Protein AF-A0A4P6EF54-F1 (afdb_monomer_lite)

Structure (mmCIF, N/CA/C/O backbone):
data_AF-A0A4P6EF54-F1
#
_entry.id   AF-A0A4P6EF54-F1
#
loop_
_atom_site.group_PDB
_atom_site.id
_atom_site.type_symbol
_atom_site.label_atom_id
_atom_site.label_alt_id
_atom_site.label_comp_id
_atom_site.label_asym_id
_atom_site.label_entity_id
_atom_site.label_seq_id
_atom_site.pdbx_PDB_ins_code
_atom_site.Cartn_x
_atom_site.Cartn_y
_atom_site.Cartn_z
_atom_site.occupancy
_atom_site.B_iso_or_equiv
_atom_site.auth_seq_id
_atom_site.auth_comp_id
_atom_site.auth_asym_id
_atom_site.auth_atom_id
_atom_site.pdbx_PDB_model_num
ATOM 1 N N . MET A 1 1 ? -3.946 -15.068 1.084 1.00 93.75 1 MET A N 1
ATOM 2 C CA . MET A 1 1 ? -2.940 -14.674 0.086 1.00 93.75 1 MET A CA 1
ATOM 3 C C . MET A 1 1 ? -1.618 -15.326 0.454 1.00 93.75 1 MET A C 1
ATOM 5 O O . MET A 1 1 ? -1.307 -15.423 1.632 1.00 93.75 1 MET A O 1
ATOM 9 N N . ASP A 1 2 ? -0.838 -15.749 -0.536 1.00 97.19 2 ASP A N 1
ATOM 10 C CA . ASP A 1 2 ? 0.584 -16.057 -0.372 1.00 97.19 2 ASP A CA 1
ATOM 11 C C . ASP A 1 2 ? 1.407 -14.759 -0.479 1.00 97.19 2 ASP A C 1
ATOM 13 O O . ASP A 1 2 ? 1.583 -14.201 -1.566 1.00 97.19 2 ASP A O 1
ATOM 17 N N . ARG A 1 3 ? 1.856 -14.231 0.667 1.00 97.44 3 ARG A N 1
ATOM 18 C CA . ARG A 1 3 ? 2.616 -12.972 0.717 1.00 97.44 3 ARG A CA 1
ATOM 19 C C . ARG A 1 3 ? 4.009 -13.124 0.117 1.00 97.44 3 ARG A C 1
ATOM 21 O O . ARG A 1 3 ? 4.469 -12.209 -0.559 1.00 97.44 3 ARG A O 1
ATOM 28 N N . ASP A 1 4 ? 4.661 -14.263 0.328 1.00 97.94 4 ASP A N 1
ATOM 29 C CA . ASP A 1 4 ? 6.024 -14.497 -0.152 1.00 97.94 4 ASP A CA 1
ATOM 30 C C . ASP A 1 4 ? 6.058 -14.520 -1.681 1.00 97.94 4 ASP A C 1
ATOM 32 O O . ASP A 1 4 ? 6.939 -13.908 -2.286 1.00 97.94 4 ASP A O 1
ATOM 36 N N . ALA A 1 5 ? 5.058 -15.138 -2.317 1.00 98.19 5 ALA A N 1
ATOM 37 C CA . ALA A 1 5 ? 4.908 -15.110 -3.769 1.00 98.19 5 ALA A CA 1
ATOM 38 C C . ALA A 1 5 ? 4.671 -13.685 -4.306 1.00 98.19 5 ALA A C 1
ATOM 40 O O . ALA A 1 5 ? 5.318 -13.277 -5.275 1.00 98.19 5 ALA A O 1
ATOM 41 N N . ALA A 1 6 ? 3.813 -12.893 -3.650 1.00 98.00 6 ALA A N 1
ATOM 42 C CA . ALA A 1 6 ? 3.584 -11.499 -4.034 1.00 98.00 6 ALA A CA 1
ATOM 43 C C . ALA A 1 6 ? 4.856 -10.641 -3.909 1.00 98.00 6 ALA A C 1
ATOM 45 O O . ALA A 1 6 ? 5.164 -9.841 -4.795 1.00 98.00 6 ALA A O 1
ATOM 46 N N . LEU A 1 7 ? 5.627 -10.829 -2.833 1.00 98.00 7 LEU A N 1
ATOM 47 C CA . LEU A 1 7 ? 6.893 -10.129 -2.612 1.00 98.00 7 LEU A CA 1
ATOM 48 C C . LEU A 1 7 ? 7.981 -10.571 -3.586 1.00 98.00 7 LEU 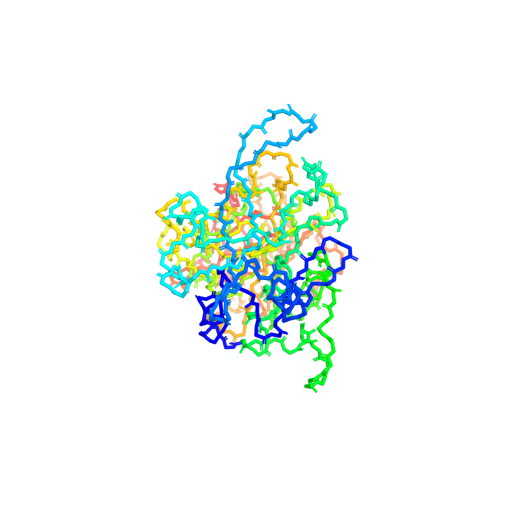A C 1
ATOM 50 O O . LEU A 1 7 ? 8.738 -9.729 -4.064 1.00 98.00 7 LEU A O 1
ATOM 54 N N . ALA A 1 8 ? 8.056 -11.862 -3.908 1.00 97.88 8 ALA A N 1
ATOM 55 C CA . ALA A 1 8 ? 8.966 -12.372 -4.924 1.00 97.88 8 ALA A CA 1
ATOM 56 C C . ALA A 1 8 ? 8.663 -11.747 -6.291 1.00 97.88 8 ALA A C 1
ATOM 58 O O . ALA A 1 8 ? 9.584 -11.274 -6.956 1.00 97.88 8 ALA A O 1
ATOM 59 N N . SER A 1 9 ? 7.382 -11.659 -6.665 1.00 97.44 9 SER A N 1
ATOM 60 C CA . SER A 1 9 ? 6.953 -10.976 -7.890 1.00 97.44 9 SER A CA 1
ATOM 61 C C . SER A 1 9 ? 7.338 -9.492 -7.883 1.00 97.44 9 SER A C 1
ATOM 63 O O . SER A 1 9 ? 7.989 -9.014 -8.813 1.00 97.44 9 SER A O 1
ATOM 65 N N . ALA A 1 10 ? 7.074 -8.778 -6.787 1.00 96.88 10 ALA A N 1
ATOM 66 C CA . ALA A 1 10 ? 7.488 -7.386 -6.633 1.00 96.88 10 ALA A CA 1
ATOM 67 C C . ALA A 1 10 ? 9.006 -7.188 -6.743 1.00 96.88 10 ALA A C 1
ATOM 69 O O . ALA A 1 10 ? 9.478 -6.367 -7.527 1.00 96.88 10 ALA A O 1
ATOM 70 N N . LYS A 1 11 ? 9.794 -7.984 -6.016 1.00 95.75 11 LYS A N 1
ATOM 71 C CA . LYS A 1 11 ? 11.261 -7.958 -6.076 1.00 95.75 11 LYS A CA 1
ATOM 72 C C . LYS A 1 11 ? 11.773 -8.234 -7.488 1.00 95.75 11 LYS A C 1
ATOM 74 O O . LYS A 1 11 ? 12.772 -7.657 -7.914 1.00 95.75 11 LYS A O 1
ATOM 79 N N . GLN A 1 12 ? 11.098 -9.126 -8.203 1.00 95.56 12 GLN A N 1
ATOM 80 C CA . GLN A 1 12 ? 11.452 -9.513 -9.556 1.00 95.56 12 GLN A CA 1
ATOM 81 C C . GLN A 1 12 ? 11.117 -8.425 -10.580 1.00 95.56 12 GLN A C 1
ATOM 83 O O . GLN A 1 12 ? 11.849 -8.304 -11.567 1.00 95.56 12 GLN A O 1
ATOM 88 N N . HIS A 1 13 ? 10.022 -7.691 -10.387 1.00 95.69 13 HIS A N 1
ATOM 89 C CA . HIS A 1 13 ? 9.442 -6.844 -11.421 1.00 95.69 13 HIS A CA 1
ATOM 90 C C . HIS A 1 13 ? 9.542 -5.346 -11.155 1.00 95.69 13 HIS A C 1
ATOM 92 O O . HIS A 1 13 ? 9.485 -4.627 -12.127 1.00 95.69 13 HIS A O 1
ATOM 98 N N . TRP A 1 14 ? 9.825 -4.844 -9.951 1.00 95.19 14 TRP A N 1
ATOM 99 C CA . TRP A 1 14 ? 9.769 -3.396 -9.663 1.00 95.19 14 TRP A CA 1
ATOM 100 C C . TRP A 1 14 ? 10.538 -2.464 -10.633 1.00 95.19 14 TRP A C 1
ATOM 102 O O . TRP A 1 14 ? 10.188 -1.292 -10.760 1.00 95.19 14 TRP A O 1
ATOM 112 N N . PHE A 1 15 ? 11.580 -2.965 -11.311 1.00 95.19 15 PHE A N 1
ATOM 113 C CA . PHE A 1 15 ? 12.392 -2.239 -12.297 1.00 95.19 15 PHE A CA 1
ATOM 114 C C . PHE A 1 15 ? 12.199 -2.713 -13.750 1.00 95.19 15 PHE A C 1
ATOM 116 O O . PHE A 1 15 ? 12.954 -2.306 -14.631 1.00 95.19 15 PHE A O 1
ATOM 123 N N . ARG A 1 16 ? 11.233 -3.587 -14.045 1.00 95.31 16 ARG A N 1
ATOM 124 C CA . ARG A 1 16 ? 10.978 -4.109 -15.398 1.00 95.31 16 ARG A CA 1
ATOM 125 C C . ARG A 1 16 ? 9.498 -4.433 -15.626 1.00 95.31 16 ARG A C 1
ATOM 127 O O . ARG A 1 16 ? 8.753 -4.604 -14.674 1.00 95.31 16 ARG A O 1
ATOM 134 N N . PRO A 1 17 ? 9.032 -4.562 -16.876 1.00 95.31 17 PRO A N 1
ATOM 135 C CA . PRO A 1 17 ? 7.649 -4.953 -17.136 1.00 95.31 17 PRO A CA 1
ATOM 136 C C . PRO A 1 17 ? 7.241 -6.249 -16.417 1.00 95.31 17 PRO A C 1
ATOM 138 O O . PRO A 1 17 ? 8.068 -7.137 -16.173 1.00 95.31 17 PRO A O 1
ATOM 141 N N . THR A 1 18 ? 5.954 -6.356 -16.090 1.00 94.06 18 THR A N 1
ATOM 142 C CA . THR A 1 18 ? 5.342 -7.566 -15.529 1.00 94.06 18 THR A CA 1
ATOM 143 C C . THR A 1 18 ? 5.401 -8.736 -16.516 1.00 94.06 18 THR A C 1
ATOM 145 O O . THR A 1 18 ? 5.730 -8.576 -17.693 1.00 94.06 18 THR A O 1
ATOM 148 N N . ALA A 1 19 ? 5.114 -9.950 -16.035 1.00 91.06 19 ALA A N 1
ATOM 149 C CA . ALA A 1 19 ? 5.273 -11.185 -16.809 1.00 91.06 19 ALA A CA 1
ATOM 150 C C . ALA A 1 19 ? 4.432 -11.260 -18.103 1.00 91.06 19 ALA A C 1
ATOM 152 O O . ALA A 1 19 ? 4.762 -12.037 -18.997 1.00 91.06 19 ALA A O 1
ATOM 153 N N . ASP A 1 20 ? 3.369 -10.462 -18.227 1.00 91.50 20 ASP A N 1
ATOM 154 C CA . ASP A 1 20 ? 2.567 -10.353 -19.452 1.00 91.50 20 ASP A CA 1
ATOM 155 C C . ASP A 1 20 ? 3.227 -9.495 -20.544 1.00 91.50 20 ASP A C 1
ATOM 157 O O . ASP A 1 20 ? 2.751 -9.473 -21.678 1.00 91.50 20 ASP A O 1
ATOM 161 N N . GLY A 1 21 ? 4.332 -8.811 -20.229 1.00 93.00 21 GLY A N 1
ATOM 162 C CA . GLY A 1 21 ? 5.064 -7.973 -21.173 1.00 93.00 21 GLY A CA 1
ATOM 163 C C . GLY A 1 21 ? 4.298 -6.717 -21.591 1.00 93.00 21 GLY A C 1
ATOM 164 O O . GLY A 1 21 ? 4.584 -6.160 -22.655 1.00 93.00 21 GLY A O 1
ATOM 165 N N . VAL A 1 22 ? 3.333 -6.272 -20.782 1.00 92.94 22 VAL A N 1
ATOM 166 C CA . VAL A 1 22 ? 2.553 -5.057 -21.022 1.00 92.94 22 VAL A CA 1
ATOM 167 C C . VAL A 1 22 ? 2.927 -3.994 -19.996 1.00 92.94 22 VAL A C 1
ATOM 169 O O . VAL A 1 22 ? 3.113 -4.278 -18.821 1.00 92.94 22 VAL A O 1
ATOM 172 N N . VAL A 1 23 ? 3.033 -2.749 -20.454 1.00 92.81 23 VAL A N 1
ATOM 173 C CA . VAL A 1 23 ? 3.182 -1.566 -19.597 1.00 92.81 23 VAL A CA 1
ATOM 174 C C . VAL A 1 23 ? 2.058 -0.596 -19.911 1.00 92.81 23 VAL A C 1
ATOM 176 O O . VAL A 1 23 ? 1.679 -0.435 -21.070 1.00 92.81 23 VAL A O 1
ATOM 179 N N . TRP A 1 24 ? 1.521 0.090 -18.914 1.00 90.69 24 TRP A N 1
ATOM 180 C CA . TRP A 1 24 ? 0.396 0.995 -19.115 1.00 90.69 24 TRP A CA 1
ATOM 181 C C . TRP A 1 24 ? 0.832 2.453 -19.223 1.00 90.69 24 TRP A C 1
ATOM 183 O O . TRP A 1 24 ? 1.564 2.974 -18.384 1.00 90.69 24 TRP A O 1
ATOM 193 N N . ALA A 1 25 ? 0.328 3.132 -20.252 1.00 89.25 25 ALA A N 1
ATOM 194 C CA . ALA A 1 25 ? 0.199 4.583 -20.282 1.00 89.25 25 ALA A CA 1
ATOM 195 C C . ALA A 1 25 ? -1.185 4.990 -19.751 1.00 89.25 25 ALA A C 1
ATOM 197 O O . ALA A 1 25 ? -2.079 4.155 -19.593 1.00 89.25 25 ALA A O 1
ATOM 198 N N . LYS A 1 26 ? -1.416 6.286 -19.508 1.00 84.75 26 LYS A N 1
ATOM 199 C CA . LYS A 1 26 ? -2.704 6.774 -18.980 1.00 84.75 26 LYS A CA 1
ATOM 200 C C . LYS A 1 26 ? -3.910 6.377 -19.833 1.00 84.75 26 LYS A C 1
ATOM 202 O O . LYS A 1 26 ? -4.997 6.224 -19.282 1.00 84.75 26 LYS A O 1
ATOM 207 N N . SER A 1 27 ? -3.747 6.255 -21.152 1.00 85.56 27 SER A N 1
ATOM 208 C CA . SER A 1 27 ? -4.858 5.990 -22.083 1.00 85.56 27 SER A CA 1
ATOM 209 C C . SER A 1 27 ? -4.716 4.728 -22.938 1.00 85.56 27 SER A C 1
ATOM 211 O O . SER A 1 27 ? -5.624 4.445 -23.717 1.00 85.56 27 SER A O 1
ATOM 213 N N . PHE A 1 28 ? -3.618 3.972 -22.838 1.00 88.62 28 PHE A N 1
ATOM 214 C CA . PHE A 1 28 ? -3.423 2.747 -23.626 1.00 88.62 28 PHE A CA 1
ATOM 215 C C . PHE A 1 28 ? -2.384 1.798 -23.013 1.00 88.62 28 PHE A C 1
ATOM 217 O O . PHE A 1 28 ? -1.524 2.213 -22.240 1.00 88.62 28 PHE A O 1
ATOM 224 N N . ALA A 1 29 ? -2.455 0.526 -23.407 1.00 91.06 29 ALA A N 1
ATOM 225 C CA . ALA A 1 29 ? -1.440 -0.485 -23.124 1.00 91.06 29 ALA A CA 1
ATOM 226 C C . ALA A 1 29 ? -0.293 -0.431 -24.144 1.00 91.06 29 ALA A C 1
ATOM 228 O O . ALA A 1 29 ? -0.508 -0.231 -25.342 1.00 91.06 29 ALA A O 1
ATOM 229 N N . ILE A 1 30 ? 0.924 -0.660 -23.668 1.00 92.44 30 ILE A N 1
ATOM 230 C CA . ILE A 1 30 ? 2.154 -0.753 -24.446 1.00 92.44 30 ILE A CA 1
ATOM 231 C C . ILE A 1 30 ? 2.591 -2.213 -24.446 1.00 92.44 30 ILE A C 1
ATOM 233 O O . ILE A 1 30 ? 3.062 -2.720 -23.434 1.00 92.44 30 ILE A O 1
ATOM 237 N N . ASP A 1 31 ? 2.475 -2.866 -25.598 1.00 95.00 31 ASP A N 1
ATOM 238 C CA . ASP A 1 31 ? 3.093 -4.170 -25.838 1.00 95.00 31 ASP A CA 1
ATOM 239 C C . ASP A 1 31 ? 4.612 -3.984 -25.995 1.00 95.00 31 ASP A C 1
ATOM 241 O O . ASP A 1 31 ? 5.100 -3.407 -26.979 1.00 95.00 31 ASP A O 1
ATOM 245 N N . VAL A 1 32 ? 5.364 -4.444 -24.994 1.00 96.50 32 VAL A N 1
ATOM 246 C CA . VAL A 1 32 ? 6.820 -4.282 -24.925 1.00 96.50 32 VAL A CA 1
ATOM 247 C C . VAL A 1 32 ? 7.515 -5.074 -26.030 1.00 96.50 32 VAL A C 1
ATOM 249 O O . VAL A 1 32 ? 8.488 -4.587 -26.614 1.00 96.50 32 VAL A O 1
ATOM 252 N N . ALA A 1 33 ? 7.009 -6.259 -26.379 1.00 97.00 33 ALA A N 1
ATOM 253 C CA . ALA A 1 33 ? 7.578 -7.077 -27.442 1.00 97.00 33 ALA A CA 1
ATOM 254 C C . ALA A 1 33 ? 7.399 -6.398 -28.806 1.00 97.00 33 ALA A C 1
ATOM 256 O O . ALA A 1 33 ? 8.363 -6.277 -29.569 1.00 97.00 33 ALA A O 1
ATOM 257 N N . ALA A 1 34 ? 6.207 -5.868 -29.091 1.00 97.12 34 ALA A N 1
ATOM 258 C CA . ALA A 1 34 ? 5.947 -5.103 -30.308 1.00 97.12 34 ALA A CA 1
ATOM 259 C C . ALA A 1 34 ? 6.835 -3.849 -30.393 1.00 97.12 34 ALA A C 1
ATOM 261 O O . ALA A 1 34 ? 7.389 -3.549 -31.457 1.00 97.12 34 ALA A O 1
ATOM 262 N N . ARG A 1 35 ? 7.037 -3.136 -29.275 1.00 96.56 35 ARG A N 1
ATOM 263 C CA . ARG A 1 35 ? 7.965 -1.993 -29.215 1.00 96.56 35 ARG A CA 1
ATOM 264 C C . ARG A 1 35 ? 9.416 -2.396 -29.452 1.00 96.56 35 ARG A C 1
ATOM 266 O O . ARG A 1 35 ? 10.095 -1.723 -30.230 1.00 96.56 35 ARG A O 1
ATOM 273 N N . LYS A 1 36 ? 9.865 -3.519 -28.884 1.00 98.06 36 LYS A N 1
ATOM 274 C CA . LYS A 1 36 ? 11.205 -4.068 -29.133 1.00 98.06 36 LYS A CA 1
ATOM 275 C C . LYS A 1 36 ? 11.409 -4.364 -30.620 1.00 98.06 36 LYS A C 1
ATOM 277 O O . LYS A 1 36 ? 12.411 -3.943 -31.192 1.00 98.06 36 LYS A O 1
ATOM 282 N N . GLN A 1 37 ? 10.440 -5.002 -31.282 1.00 98.38 37 GLN A N 1
ATOM 283 C CA . GLN A 1 37 ? 10.525 -5.290 -32.721 1.00 98.38 37 GLN A CA 1
ATOM 284 C C . GLN A 1 37 ? 10.622 -4.017 -33.575 1.00 98.38 37 GLN A C 1
ATOM 286 O O . GLN A 1 37 ? 11.425 -3.955 -34.507 1.00 98.38 37 GLN A O 1
ATOM 291 N N . GLN A 1 38 ? 9.862 -2.970 -33.238 1.00 97.69 38 GLN A N 1
ATOM 292 C CA . GLN A 1 38 ? 9.960 -1.676 -33.925 1.00 97.69 38 GLN A CA 1
ATOM 293 C C . GLN A 1 38 ? 11.347 -1.036 -33.763 1.00 97.69 38 GLN A C 1
ATOM 295 O O . GLN A 1 38 ? 11.882 -0.477 -34.722 1.00 97.69 38 GLN A O 1
ATOM 300 N N . ALA A 1 39 ? 11.937 -1.119 -32.569 1.00 97.44 39 ALA A N 1
ATOM 301 C CA . ALA A 1 39 ? 13.268 -0.589 -32.288 1.00 97.44 39 ALA A CA 1
ATOM 302 C C . ALA A 1 39 ? 14.373 -1.372 -33.021 1.00 97.44 39 ALA A C 1
ATOM 304 O O . ALA A 1 39 ? 15.264 -0.766 -33.623 1.00 97.44 39 ALA A O 1
ATOM 305 N N . LEU A 1 40 ? 14.268 -2.705 -33.063 1.00 98.19 40 LEU A N 1
ATOM 306 C CA . LEU A 1 40 ? 15.177 -3.580 -33.811 1.00 98.19 40 LEU A CA 1
ATOM 307 C C . LEU A 1 40 ? 15.128 -3.318 -35.317 1.00 98.19 40 LEU A C 1
ATOM 309 O O . LEU A 1 40 ? 16.172 -3.198 -35.955 1.00 98.19 40 LEU A O 1
ATOM 313 N N . ALA A 1 41 ? 13.932 -3.153 -35.889 1.00 98.00 41 ALA A N 1
ATOM 314 C CA . ALA A 1 41 ? 13.768 -2.835 -37.309 1.00 98.00 41 ALA A CA 1
ATOM 315 C C . ALA A 1 41 ? 14.450 -1.509 -37.699 1.00 98.00 41 ALA A C 1
ATOM 317 O O . ALA A 1 41 ? 14.922 -1.352 -38.824 1.00 98.00 41 ALA A O 1
ATOM 318 N N . ARG A 1 42 ? 14.541 -0.566 -36.753 1.00 97.62 42 ARG A N 1
ATOM 319 C CA . ARG A 1 42 ? 15.247 0.715 -36.909 1.00 97.62 42 ARG A CA 1
ATOM 320 C C . ARG A 1 42 ? 16.740 0.635 -36.584 1.00 97.62 42 ARG A C 1
ATOM 322 O O . ARG A 1 42 ? 17.422 1.643 -36.730 1.00 97.62 42 ARG A O 1
ATOM 329 N N . LYS A 1 43 ? 17.241 -0.530 -36.154 1.00 97.38 43 LYS A N 1
ATOM 330 C CA . LYS A 1 43 ? 18.608 -0.740 -35.644 1.00 97.38 43 LYS A CA 1
ATOM 331 C C . LYS A 1 43 ? 18.963 0.207 -34.491 1.00 97.38 43 LYS A C 1
ATOM 333 O O . LYS A 1 43 ? 20.105 0.635 -34.374 1.00 97.38 43 LYS A O 1
ATOM 338 N N . ALA A 1 44 ? 17.970 0.561 -33.675 1.00 97.38 44 ALA A N 1
ATOM 339 C CA . ALA A 1 44 ? 18.143 1.487 -32.559 1.00 97.38 44 ALA A CA 1
ATOM 340 C C . ALA A 1 44 ? 18.634 0.798 -31.273 1.00 97.38 44 ALA A C 1
ATOM 342 O O . ALA A 1 44 ? 19.089 1.478 -30.365 1.00 97.38 44 ALA A O 1
ATOM 343 N N . ILE A 1 45 ? 18.520 -0.533 -31.196 1.00 98.44 45 ILE A N 1
ATOM 344 C CA . ILE A 1 45 ? 18.903 -1.356 -30.040 1.00 98.44 45 ILE A CA 1
ATOM 345 C C . ILE A 1 45 ? 19.527 -2.680 -30.503 1.00 98.44 45 ILE A C 1
ATOM 347 O O . ILE A 1 45 ? 19.304 -3.103 -31.644 1.00 98.44 45 ILE A O 1
ATOM 351 N N . GLY A 1 46 ? 20.253 -3.359 -29.611 1.00 97.94 46 GLY A N 1
ATOM 352 C CA . GLY A 1 46 ? 20.697 -4.744 -29.799 1.00 97.94 46 GLY A CA 1
ATOM 353 C C . GLY A 1 46 ? 19.562 -5.763 -29.626 1.00 97.94 46 GLY A C 1
ATOM 354 O O . GLY A 1 46 ? 18.563 -5.503 -28.955 1.00 97.94 46 GLY A O 1
ATOM 355 N N . SER A 1 47 ? 19.693 -6.949 -30.233 1.00 97.44 47 SER A N 1
ATOM 356 C CA . SER A 1 47 ? 18.686 -8.027 -30.142 1.00 97.44 47 SER A CA 1
ATOM 357 C C . SER A 1 47 ? 18.509 -8.583 -28.728 1.00 97.44 47 SER A C 1
ATOM 359 O O . SER A 1 47 ? 17.420 -9.027 -28.355 1.00 97.44 47 SER A O 1
ATOM 361 N N . ASP A 1 48 ? 19.580 -8.543 -27.949 1.00 97.81 48 ASP A N 1
ATOM 362 C CA . ASP A 1 48 ? 19.688 -8.991 -26.565 1.00 97.81 48 ASP A CA 1
ATOM 363 C C . ASP A 1 48 ? 19.260 -7.929 -25.545 1.00 97.81 48 ASP A C 1
ATOM 365 O O . ASP A 1 48 ? 19.089 -8.265 -24.382 1.00 97.81 48 ASP A O 1
ATOM 369 N N . TRP A 1 49 ? 19.012 -6.682 -25.958 1.00 98.44 49 TRP A N 1
ATOM 370 C CA . TRP A 1 49 ? 18.602 -5.620 -25.037 1.00 98.44 49 TRP A CA 1
ATOM 371 C C . TRP A 1 49 ? 17.248 -5.913 -24.381 1.00 98.44 49 TRP A C 1
ATOM 373 O O . TRP A 1 49 ? 16.328 -6.437 -25.022 1.00 98.44 49 TRP A O 1
ATOM 383 N N . GLU A 1 50 ? 17.096 -5.530 -23.119 1.00 98.12 50 GLU A N 1
ATOM 384 C CA . GLU A 1 50 ? 15.908 -5.811 -22.307 1.00 98.12 50 GLU A CA 1
ATOM 385 C C . GLU A 1 50 ? 15.176 -4.534 -21.906 1.00 98.12 50 GLU A C 1
ATOM 387 O O . GLU A 1 50 ? 15.776 -3.467 -21.797 1.00 98.12 50 GLU A O 1
ATOM 392 N N . ALA A 1 51 ? 13.862 -4.649 -21.705 1.00 97.69 51 ALA A N 1
ATOM 393 C CA . ALA A 1 51 ? 13.040 -3.538 -21.253 1.00 97.69 51 ALA A CA 1
ATOM 394 C C . ALA A 1 51 ? 13.131 -3.381 -19.730 1.00 97.69 51 ALA A C 1
ATOM 396 O O . ALA A 1 51 ? 12.874 -4.335 -18.997 1.00 97.69 51 ALA A O 1
ATOM 397 N N . VAL A 1 52 ? 13.444 -2.176 -19.266 1.00 96.81 52 VAL A N 1
ATOM 398 C CA . VAL A 1 52 ? 13.553 -1.821 -17.845 1.00 96.81 52 VAL A CA 1
ATOM 399 C C . VAL A 1 52 ? 12.955 -0.439 -17.603 1.00 96.81 52 VAL A C 1
ATOM 401 O O . VAL A 1 52 ? 12.893 0.389 -18.512 1.00 96.81 52 VAL A O 1
ATOM 404 N N . PHE A 1 53 ? 12.533 -0.174 -16.376 1.00 95.94 53 PHE A N 1
ATOM 405 C CA . PHE A 1 53 ? 12.263 1.179 -15.919 1.00 95.94 53 PHE A CA 1
ATOM 406 C C . PHE A 1 53 ? 13.562 1.798 -15.401 1.00 95.94 53 PHE A C 1
ATOM 408 O O . PHE A 1 53 ? 14.336 1.122 -14.723 1.00 95.94 53 PHE A O 1
ATOM 415 N N . LEU A 1 54 ? 13.806 3.069 -15.725 1.00 94.50 54 LEU A N 1
ATOM 416 C CA . LEU A 1 54 ? 14.901 3.855 -15.149 1.00 94.50 54 LEU A CA 1
ATOM 417 C C . LEU A 1 54 ? 14.392 5.227 -14.710 1.00 94.50 54 LEU A C 1
ATOM 419 O O . LEU A 1 54 ? 13.624 5.864 -15.439 1.00 94.50 54 LEU A O 1
ATOM 423 N N . ARG A 1 55 ? 14.921 5.721 -13.588 1.00 92.44 55 ARG A N 1
ATOM 424 C CA . ARG A 1 55 ? 14.763 7.116 -13.170 1.00 92.44 55 ARG A CA 1
ATOM 425 C C . ARG A 1 55 ? 15.592 8.032 -14.048 1.00 92.44 55 ARG A C 1
ATOM 427 O O . ARG A 1 55 ? 16.781 7.797 -14.278 1.00 92.44 55 ARG A O 1
ATOM 434 N N . LYS A 1 56 ? 15.004 9.138 -14.470 1.00 91.12 56 LYS A N 1
ATOM 435 C CA . LYS A 1 56 ? 15.655 10.167 -15.272 1.00 91.12 56 LYS A CA 1
ATOM 436 C C . LYS A 1 56 ? 15.330 11.560 -14.760 1.00 91.12 56 LYS A C 1
ATOM 438 O O . LYS A 1 56 ? 14.304 11.796 -14.132 1.00 91.12 56 LYS A O 1
ATOM 443 N N . GLN A 1 57 ? 16.213 12.499 -15.075 1.00 89.12 57 GLN A N 1
ATOM 444 C CA . GLN A 1 57 ? 15.934 13.915 -14.877 1.00 89.12 57 GLN A CA 1
ATOM 445 C C . GLN A 1 57 ? 14.999 14.394 -15.987 1.00 89.12 57 GLN A C 1
ATOM 447 O O . GLN A 1 57 ? 15.210 14.097 -17.167 1.00 89.12 57 GLN A O 1
ATOM 452 N N . VAL A 1 58 ? 13.963 15.131 -15.610 1.00 85.62 58 VAL A N 1
ATOM 453 C CA . VAL A 1 58 ? 12.986 15.680 -16.541 1.00 85.62 58 VAL A CA 1
ATOM 454 C C . VAL A 1 58 ? 12.602 17.091 -16.125 1.00 85.62 58 VAL A C 1
ATOM 456 O O . VAL A 1 58 ? 12.502 17.402 -14.940 1.00 85.62 58 VAL A O 1
ATOM 459 N N . THR A 1 59 ? 12.381 17.951 -17.111 1.00 85.94 59 THR A N 1
ATOM 460 C CA . THR A 1 59 ? 11.798 19.275 -16.902 1.00 85.94 59 THR A CA 1
ATOM 461 C C . THR A 1 59 ? 10.329 19.212 -17.286 1.00 85.94 59 THR A C 1
ATOM 463 O O . THR A 1 59 ? 10.008 18.921 -18.439 1.00 85.94 59 THR A O 1
ATOM 466 N N . ASP A 1 60 ? 9.440 19.480 -16.333 1.00 84.50 60 ASP A N 1
ATOM 467 C CA . ASP A 1 60 ? 8.023 19.683 -16.620 1.00 84.50 60 ASP A CA 1
ATOM 468 C C . ASP A 1 60 ? 7.877 20.965 -17.444 1.00 84.50 60 ASP A C 1
ATOM 470 O O . ASP A 1 60 ? 8.152 22.066 -16.966 1.00 84.50 60 ASP A O 1
ATOM 474 N N . LEU A 1 61 ? 7.446 20.833 -18.699 1.00 85.88 61 LEU A N 1
ATOM 475 C CA . LEU A 1 61 ? 7.340 21.970 -19.613 1.00 85.88 61 LEU A CA 1
ATOM 476 C C . LEU A 1 61 ? 6.231 22.960 -19.229 1.00 85.88 61 LEU A C 1
ATOM 478 O O . LEU A 1 61 ? 6.234 24.085 -19.726 1.00 85.88 61 LEU A O 1
ATOM 482 N N . SER A 1 62 ? 5.287 22.567 -18.370 1.00 82.56 62 SER A N 1
ATOM 483 C CA . SER A 1 62 ? 4.203 23.443 -17.913 1.00 82.56 62 SER A CA 1
ATOM 484 C C . SER A 1 62 ? 4.625 24.374 -16.774 1.00 82.56 62 SER A C 1
ATOM 486 O O . SER A 1 62 ? 4.147 25.506 -16.700 1.00 82.56 62 SER A O 1
ATOM 488 N N . THR A 1 63 ? 5.547 23.927 -15.920 1.00 85.06 63 THR A N 1
ATOM 489 C CA . THR A 1 63 ? 6.021 24.678 -14.745 1.00 85.06 63 THR A CA 1
ATOM 490 C C . THR A 1 63 ? 7.467 25.158 -14.879 1.00 85.06 63 THR A C 1
ATOM 492 O O . THR A 1 63 ? 7.884 26.065 -14.162 1.00 85.06 63 THR A O 1
ATOM 495 N N . GLY A 1 64 ? 8.246 24.565 -15.788 1.00 86.62 64 GLY A N 1
ATOM 496 C CA . GLY A 1 64 ? 9.686 24.784 -15.929 1.00 86.62 64 GLY A CA 1
ATOM 497 C C . GLY A 1 64 ? 10.525 24.135 -14.822 1.00 86.62 64 GLY A C 1
ATOM 498 O O . GLY A 1 64 ? 11.747 24.295 -14.809 1.00 86.62 64 GLY A O 1
ATOM 499 N N . ILE A 1 65 ? 9.899 23.412 -13.889 1.00 85.81 65 ILE A N 1
ATOM 500 C CA . ILE A 1 65 ? 10.586 22.769 -12.768 1.00 85.81 65 ILE A CA 1
ATOM 501 C C . ILE A 1 65 ? 11.269 21.496 -13.268 1.00 85.81 65 ILE A C 1
ATOM 503 O O . ILE A 1 65 ? 10.677 20.694 -13.989 1.00 85.81 65 ILE A O 1
ATOM 507 N N . THR A 1 66 ? 12.533 21.316 -12.882 1.00 85.31 66 THR A N 1
ATOM 508 C CA . THR A 1 66 ? 13.284 20.084 -13.147 1.00 85.31 66 THR A CA 1
ATOM 509 C C . THR A 1 66 ? 13.247 19.187 -11.919 1.00 85.31 66 THR A C 1
ATOM 511 O O . THR A 1 66 ? 13.511 19.648 -10.810 1.00 85.31 66 THR A O 1
ATOM 514 N N . GLY A 1 67 ? 12.919 17.918 -12.132 1.00 83.25 67 GLY A N 1
ATOM 515 C CA . GLY A 1 67 ? 12.857 16.890 -11.103 1.00 83.25 67 GLY A CA 1
ATOM 516 C C . GLY A 1 67 ? 13.151 15.510 -11.680 1.00 83.25 67 GLY A C 1
ATOM 517 O O . GLY A 1 67 ? 13.712 15.382 -12.769 1.00 83.25 67 GLY A O 1
ATOM 518 N N . GLU A 1 68 ? 12.766 14.474 -10.943 1.00 84.44 68 GLU A N 1
ATOM 519 C CA . GLU A 1 68 ? 12.884 13.086 -11.388 1.00 84.44 68 GLU A CA 1
ATOM 520 C C . GLU A 1 68 ? 11.542 12.553 -11.885 1.00 84.44 68 GLU A C 1
ATOM 522 O O . GLU A 1 68 ? 10.490 12.843 -11.317 1.00 84.44 68 GLU A O 1
ATOM 527 N N . ALA A 1 69 ? 11.595 11.767 -12.953 1.00 85.62 69 ALA A N 1
ATOM 528 C CA . ALA A 1 69 ? 10.496 10.936 -13.415 1.00 85.62 69 ALA A CA 1
ATOM 529 C C . ALA A 1 69 ? 11.055 9.649 -14.014 1.00 85.62 69 ALA A C 1
ATOM 531 O O . ALA A 1 69 ? 12.261 9.533 -14.235 1.00 85.62 69 ALA A O 1
ATOM 532 N N . ASP A 1 70 ? 10.178 8.708 -14.332 1.00 89.31 70 ASP A N 1
ATOM 533 C CA . ASP A 1 70 ? 10.607 7.432 -14.887 1.00 89.31 70 ASP A CA 1
ATOM 534 C C . ASP A 1 70 ? 10.404 7.352 -16.389 1.00 89.31 70 ASP A C 1
ATOM 536 O O . ASP A 1 70 ? 9.550 8.011 -16.992 1.00 89.31 70 ASP A O 1
ATOM 540 N N . GLY A 1 71 ? 11.184 6.477 -17.004 1.00 92.56 71 GLY A N 1
ATOM 541 C CA . GLY A 1 71 ? 10.961 6.048 -18.370 1.00 92.56 71 GLY A CA 1
ATOM 542 C C . GLY A 1 71 ? 11.031 4.538 -18.486 1.00 92.56 71 GLY A C 1
ATOM 543 O O . GLY A 1 71 ? 11.737 3.873 -17.733 1.00 92.56 71 GLY A O 1
ATOM 544 N N . LEU A 1 72 ? 10.326 4.008 -19.479 1.00 95.38 72 LEU A N 1
ATOM 545 C CA . LEU A 1 72 ? 10.545 2.666 -19.994 1.00 95.38 72 LEU A CA 1
ATOM 546 C C . LEU A 1 72 ? 11.676 2.746 -21.017 1.00 95.38 72 LEU A C 1
ATOM 548 O O . LEU A 1 72 ? 11.535 3.400 -22.056 1.00 95.38 72 LEU A O 1
ATOM 552 N N . PHE A 1 73 ? 12.777 2.064 -20.739 1.00 97.19 73 PHE A N 1
ATOM 553 C CA . PHE A 1 73 ? 13.958 1.983 -21.585 1.00 97.19 73 PHE A CA 1
ATOM 554 C C . PHE A 1 73 ? 14.148 0.569 -22.114 1.00 97.19 73 PHE A C 1
ATOM 556 O O . PHE A 1 73 ? 13.725 -0.398 -21.493 1.00 97.19 73 PHE A O 1
ATOM 563 N N . PHE A 1 74 ? 14.842 0.457 -23.241 1.00 98.50 74 PHE A N 1
ATOM 564 C CA . PHE A 1 74 ? 15.569 -0.752 -23.604 1.00 98.50 74 PHE A CA 1
ATOM 565 C C . PHE A 1 74 ? 17.050 -0.532 -23.298 1.00 98.50 74 PHE A C 1
ATOM 567 O O . PHE A 1 74 ? 17.583 0.508 -23.687 1.00 98.50 74 PHE A O 1
ATOM 574 N N . VAL A 1 75 ? 17.706 -1.477 -22.625 1.00 98.62 75 VAL A N 1
ATOM 575 C CA . VAL A 1 75 ? 19.118 -1.365 -22.212 1.00 98.62 75 VAL A CA 1
ATOM 576 C C . VAL A 1 75 ? 19.914 -2.615 -22.561 1.00 98.62 75 VAL A C 1
ATOM 578 O O . VAL A 1 75 ? 19.347 -3.706 -22.661 1.00 98.62 75 VAL A O 1
ATOM 581 N N . ALA A 1 76 ? 21.230 -2.466 -22.715 1.00 98.31 76 ALA A N 1
ATOM 582 C CA . ALA A 1 76 ? 22.133 -3.600 -22.878 1.00 98.31 76 ALA A CA 1
ATOM 583 C C . ALA A 1 76 ? 22.094 -4.550 -21.653 1.00 98.31 76 ALA A C 1
ATOM 585 O O . ALA A 1 76 ? 21.913 -4.081 -20.522 1.00 98.31 76 ALA A O 1
ATOM 586 N N . PRO A 1 77 ? 22.302 -5.874 -21.835 1.00 97.88 77 PRO A N 1
ATOM 587 C CA . PRO A 1 77 ? 22.148 -6.868 -20.763 1.00 97.88 77 PRO A CA 1
ATOM 588 C C . PRO A 1 77 ? 22.978 -6.600 -19.504 1.00 97.88 77 PRO A C 1
ATOM 590 O O . PRO A 1 77 ? 22.549 -6.926 -18.401 1.00 97.88 77 PRO A O 1
ATOM 593 N N . ALA A 1 78 ? 24.151 -5.977 -19.652 1.00 97.75 78 ALA A N 1
ATOM 594 C CA . ALA A 1 78 ? 25.047 -5.667 -18.539 1.00 97.75 78 ALA A CA 1
ATOM 595 C C . ALA A 1 78 ? 24.434 -4.712 -17.496 1.00 97.75 78 ALA A C 1
ATOM 597 O O . ALA A 1 78 ? 24.934 -4.646 -16.374 1.00 97.75 78 ALA A O 1
ATOM 598 N N . HIS A 1 79 ? 23.363 -3.991 -17.844 1.00 97.69 79 HIS A N 1
ATOM 599 C CA . HIS A 1 79 ? 22.753 -2.988 -16.972 1.00 97.69 79 HIS A CA 1
ATOM 600 C C . HIS A 1 79 ? 21.446 -3.430 -16.305 1.00 97.69 79 HIS A C 1
ATOM 602 O O . HIS A 1 79 ? 20.970 -2.758 -15.387 1.00 97.69 79 HIS A O 1
ATOM 608 N N . VAL A 1 80 ? 20.866 -4.554 -16.732 1.00 96.69 80 VAL A N 1
ATOM 609 C CA . VAL A 1 80 ? 19.569 -5.037 -16.242 1.00 96.69 80 VAL A CA 1
ATOM 610 C C . VAL A 1 80 ? 19.673 -5.420 -14.765 1.00 96.69 80 VAL A C 1
ATOM 612 O O . VAL A 1 80 ? 20.407 -6.334 -14.401 1.00 96.69 80 VAL A O 1
ATOM 615 N N . GLY A 1 81 ? 18.936 -4.714 -13.903 1.00 93.94 81 GLY A N 1
ATOM 616 C CA . GLY A 1 81 ? 18.958 -4.941 -12.451 1.00 93.94 81 GLY A CA 1
ATOM 617 C C . GLY A 1 81 ? 20.250 -4.496 -11.755 1.00 93.94 81 GLY A C 1
ATOM 618 O O . GLY A 1 81 ? 20.432 -4.794 -10.577 1.00 93.94 81 GLY A O 1
ATOM 619 N N . VAL A 1 82 ? 21.141 -3.801 -12.472 1.00 95.50 82 VAL A N 1
ATOM 620 C CA . VAL A 1 82 ? 22.409 -3.268 -11.946 1.00 95.50 82 VAL A CA 1
ATOM 621 C C . VAL A 1 82 ? 22.335 -1.752 -11.796 1.00 95.50 82 VAL A C 1
ATOM 623 O O . VAL A 1 82 ? 22.762 -1.211 -10.778 1.00 95.50 82 VAL A O 1
ATOM 626 N N . HIS A 1 83 ? 21.774 -1.069 -12.796 1.00 95.38 83 HIS A N 1
ATOM 627 C CA . HIS A 1 83 ? 21.585 0.378 -12.779 1.00 95.38 83 HIS A CA 1
ATOM 628 C C . HIS A 1 83 ? 20.103 0.718 -12.817 1.00 95.38 83 HIS A C 1
ATOM 630 O O . HIS A 1 83 ? 19.328 0.087 -13.534 1.00 95.38 83 HIS A O 1
ATOM 636 N N . PHE A 1 84 ? 19.733 1.758 -12.073 1.00 94.94 84 PHE A N 1
ATOM 637 C CA . PHE A 1 84 ? 18.341 2.188 -11.939 1.00 94.94 84 PHE A CA 1
ATOM 638 C C . PHE A 1 84 ? 18.123 3.664 -12.271 1.00 94.94 84 PHE A C 1
ATOM 640 O O . PHE A 1 84 ? 16.982 4.111 -12.370 1.00 94.94 84 PHE A O 1
ATOM 647 N N . HIS A 1 85 ? 19.203 4.418 -12.492 1.00 94.75 85 HIS A N 1
ATOM 648 C CA . HIS A 1 85 ? 19.135 5.758 -13.053 1.00 94.75 85 HIS A CA 1
ATOM 649 C C . HIS A 1 85 ? 19.666 5.749 -14.481 1.00 94.75 85 HIS A C 1
ATOM 651 O O . HIS A 1 85 ? 20.715 5.174 -14.767 1.00 94.75 85 HIS A O 1
ATOM 657 N N . GLU A 1 86 ? 18.973 6.468 -15.362 1.00 95.38 86 GLU A N 1
ATOM 658 C CA . GLU A 1 86 ? 19.348 6.641 -16.760 1.00 95.38 86 GLU A CA 1
ATOM 659 C C . GLU A 1 86 ? 20.819 7.065 -16.869 1.00 95.38 86 GLU A C 1
ATOM 661 O O . GLU A 1 86 ? 21.583 6.439 -17.597 1.00 95.38 86 GLU A O 1
ATOM 666 N N . ARG A 1 87 ? 21.225 8.088 -16.103 1.00 95.44 87 ARG A N 1
ATOM 667 C CA . ARG A 1 87 ? 22.563 8.705 -16.151 1.00 95.44 87 ARG A CA 1
ATOM 668 C C . ARG A 1 87 ? 23.728 7.741 -15.893 1.00 95.44 87 ARG A C 1
ATOM 670 O O . ARG A 1 87 ? 24.844 8.075 -16.276 1.00 95.44 87 ARG A O 1
ATOM 677 N N . ASP A 1 88 ? 23.470 6.595 -15.267 1.00 96.69 88 ASP A N 1
ATOM 678 C CA . ASP A 1 88 ? 24.497 5.614 -14.909 1.00 96.69 88 ASP A CA 1
ATOM 679 C C . ASP A 1 88 ? 24.801 4.632 -16.057 1.00 96.69 88 ASP A C 1
ATOM 681 O O . ASP A 1 88 ? 25.745 3.852 -15.967 1.00 96.69 88 ASP A O 1
ATOM 685 N N . ILE A 1 89 ? 24.021 4.675 -17.142 1.00 97.69 89 ILE A N 1
ATOM 686 C CA . ILE A 1 89 ? 24.166 3.811 -18.321 1.00 97.69 89 ILE A CA 1
ATOM 687 C C . ILE A 1 89 ? 24.696 4.642 -19.498 1.00 97.69 89 ILE A C 1
ATOM 689 O O . ILE A 1 89 ? 24.175 5.731 -19.716 1.00 97.69 89 ILE A O 1
ATOM 693 N N . PRO A 1 90 ? 25.677 4.199 -20.300 1.00 97.81 90 PRO A N 1
ATOM 694 C CA . PRO A 1 90 ? 26.099 4.929 -21.500 1.00 97.81 90 PRO A CA 1
ATOM 695 C C . PRO A 1 90 ? 24.940 5.210 -22.473 1.00 97.81 90 PRO A C 1
ATOM 697 O O . PRO A 1 90 ? 24.014 4.414 -22.618 1.00 97.81 90 PRO A O 1
ATOM 700 N N . ALA A 1 91 ? 24.962 6.366 -23.144 1.00 96.81 91 ALA A N 1
ATOM 701 C CA . ALA A 1 91 ? 23.858 6.796 -24.013 1.00 96.81 91 ALA A CA 1
ATOM 702 C C . ALA A 1 91 ? 23.654 5.892 -25.245 1.00 96.81 91 ALA A C 1
ATOM 704 O O . ALA A 1 91 ? 22.555 5.838 -25.785 1.00 96.81 91 ALA A O 1
ATOM 705 N N . ASP A 1 92 ? 24.699 5.194 -25.684 1.00 97.44 92 ASP A N 1
ATOM 706 C CA . ASP A 1 92 ? 24.695 4.200 -26.759 1.00 97.44 92 ASP A CA 1
ATOM 707 C C . ASP A 1 92 ? 24.329 2.781 -26.287 1.00 97.44 92 ASP A C 1
ATOM 709 O O . ASP A 1 92 ? 24.148 1.893 -27.118 1.00 97.44 92 ASP A O 1
ATOM 713 N N . GLU A 1 93 ? 24.145 2.581 -24.978 1.00 98.12 93 GLU A N 1
ATOM 714 C CA . GLU A 1 93 ? 23.731 1.316 -24.348 1.00 98.12 93 GLU A CA 1
ATOM 715 C C . GLU A 1 93 ? 22.306 1.377 -23.760 1.00 98.12 93 GLU A C 1
ATOM 717 O O . GLU A 1 93 ? 21.859 0.457 -23.066 1.00 98.12 93 GLU A O 1
ATOM 722 N N . ARG A 1 94 ? 21.565 2.455 -24.058 1.00 97.75 94 ARG A N 1
ATOM 723 C CA . ARG A 1 94 ? 20.172 2.663 -23.637 1.00 97.75 94 ARG A CA 1
ATOM 724 C C . ARG A 1 94 ? 19.336 3.367 -24.705 1.00 97.75 94 ARG A C 1
ATOM 726 O O . ARG A 1 94 ? 19.819 4.225 -25.435 1.00 97.75 94 ARG A O 1
ATOM 733 N N . MET A 1 95 ? 18.040 3.070 -24.750 1.00 97.31 95 MET A N 1
ATOM 734 C CA . MET A 1 95 ? 17.069 3.771 -25.593 1.00 97.31 95 MET A CA 1
ATOM 735 C C . MET A 1 95 ? 15.765 3.997 -24.828 1.00 97.31 95 MET A C 1
ATOM 737 O O . MET A 1 95 ? 15.088 3.039 -24.459 1.00 97.31 95 MET A O 1
ATOM 741 N N . LEU A 1 96 ? 15.372 5.260 -24.647 1.00 95.44 96 LEU A N 1
ATOM 742 C CA . LEU A 1 96 ? 14.065 5.615 -24.091 1.00 95.44 96 LEU A CA 1
ATOM 743 C C . LEU A 1 96 ? 12.953 5.208 -25.068 1.00 95.44 96 LEU A C 1
ATOM 745 O O . LEU A 1 96 ? 12.899 5.694 -26.198 1.00 95.44 96 LEU A O 1
ATOM 749 N N . SER A 1 97 ? 12.053 4.332 -24.628 1.00 93.94 97 SER A N 1
ATOM 750 C CA . SER A 1 97 ? 10.878 3.911 -25.396 1.00 93.94 97 SER A CA 1
ATOM 751 C C . SER A 1 97 ? 9.630 4.706 -25.031 1.00 93.94 97 SER A C 1
ATOM 753 O O . SER A 1 97 ? 8.806 4.968 -25.908 1.00 93.94 97 SER A O 1
ATOM 755 N N . GLN A 1 98 ? 9.449 5.032 -23.751 1.00 92.56 98 GLN A N 1
ATOM 756 C CA . GLN A 1 98 ? 8.281 5.762 -23.267 1.00 92.56 98 GLN A CA 1
ATOM 757 C C . GLN A 1 98 ? 8.635 6.579 -22.025 1.00 92.56 98 GLN A C 1
ATOM 759 O O . GLN A 1 98 ? 9.279 6.070 -21.116 1.00 92.56 98 GLN A O 1
ATOM 764 N N . ASP A 1 99 ? 8.176 7.827 -21.987 1.00 89.38 99 ASP A N 1
ATOM 765 C CA . ASP A 1 99 ? 8.399 8.766 -20.884 1.00 89.38 99 ASP A CA 1
ATOM 766 C C . ASP A 1 99 ? 7.138 8.896 -20.007 1.00 89.38 99 ASP A C 1
ATOM 768 O O . ASP A 1 99 ? 6.014 8.829 -20.526 1.00 89.38 99 ASP A O 1
ATOM 772 N N . TRP A 1 100 ? 7.318 9.117 -18.702 1.00 83.50 100 TRP A N 1
ATOM 773 C CA . TRP A 1 100 ? 6.268 9.471 -17.742 1.00 83.50 100 TRP A CA 1
ATOM 774 C C . TRP A 1 100 ? 5.419 10.674 -18.169 1.00 83.50 100 TRP A C 1
ATOM 776 O O . TRP A 1 100 ? 4.200 10.652 -18.014 1.00 83.50 100 TRP A O 1
ATOM 786 N N . PHE A 1 101 ? 6.020 11.703 -18.768 1.00 82.81 101 PHE A N 1
ATOM 787 C CA . PHE A 1 101 ? 5.292 12.878 -19.272 1.00 82.81 101 PHE A CA 1
ATOM 788 C C . PHE A 1 101 ? 4.776 12.717 -20.707 1.00 82.81 101 PHE A C 1
ATOM 790 O O . PHE A 1 101 ? 4.168 13.632 -21.279 1.00 82.81 101 PHE A O 1
ATOM 797 N N . GLY A 1 102 ? 5.024 11.558 -21.317 1.00 80.38 102 GLY A N 1
ATOM 798 C CA . GLY A 1 102 ? 4.757 11.332 -22.726 1.00 80.38 102 GLY A CA 1
ATOM 799 C C . GLY A 1 102 ? 5.607 12.235 -23.636 1.00 80.38 102 GLY A C 1
ATOM 800 O O . GLY A 1 102 ? 6.468 12.990 -23.182 1.00 80.38 102 GLY A O 1
ATOM 801 N N . PRO A 1 103 ? 5.356 12.216 -24.955 1.00 76.31 103 PRO A N 1
ATOM 802 C CA . PRO A 1 103 ? 6.160 12.957 -25.928 1.00 76.31 103 PRO A CA 1
ATOM 803 C C . PRO A 1 103 ? 6.006 14.480 -25.809 1.00 76.31 103 PRO A C 1
ATOM 805 O O . PRO A 1 103 ? 6.753 15.223 -26.437 1.00 76.31 103 PRO A O 1
ATOM 808 N N . ARG A 1 104 ? 5.020 14.954 -25.038 1.00 74.25 104 ARG A N 1
ATOM 809 C CA . ARG A 1 104 ? 4.747 16.382 -24.848 1.00 74.25 104 ARG A CA 1
ATOM 810 C C . ARG A 1 104 ? 5.502 16.985 -23.669 1.00 74.25 104 ARG A C 1
ATOM 812 O O . ARG A 1 104 ? 5.438 18.196 -23.529 1.00 74.25 104 ARG A O 1
ATOM 819 N N . GLY A 1 105 ? 6.158 16.184 -22.823 1.00 77.19 105 GLY A N 1
ATOM 820 C CA . GLY A 1 105 ? 6.896 16.694 -21.659 1.00 77.19 105 GLY A CA 1
ATOM 821 C C . GLY A 1 105 ? 6.015 17.381 -20.607 1.00 77.19 105 GLY A C 1
ATOM 822 O O . GLY A 1 105 ? 6.512 18.200 -19.840 1.00 77.19 105 GLY A O 1
ATOM 823 N N . VAL A 1 106 ? 4.712 17.076 -20.588 1.00 78.75 106 VAL A N 1
ATOM 824 C CA . VAL A 1 106 ? 3.750 17.613 -19.618 1.00 78.75 106 VAL A CA 1
ATOM 825 C C . VAL A 1 106 ? 3.192 16.459 -18.770 1.00 78.75 106 VAL A C 1
ATOM 827 O O . VAL A 1 106 ? 2.745 15.456 -19.340 1.00 78.75 106 VAL A O 1
ATOM 830 N N . PRO A 1 107 ? 3.175 16.572 -17.429 1.00 76.81 107 PRO A N 1
ATOM 831 C CA . PRO A 1 107 ? 2.535 15.593 -16.562 1.00 76.81 107 PRO A CA 1
ATOM 832 C C . PRO A 1 107 ? 1.064 15.385 -16.925 1.00 76.81 107 PRO A C 1
ATOM 834 O O . PRO A 1 107 ? 0.354 16.302 -17.334 1.00 76.81 107 PRO A O 1
ATOM 837 N N . GLY A 1 108 ? 0.562 14.165 -16.750 1.00 76.31 108 GLY A N 1
ATOM 838 C CA . GLY A 1 108 ? -0.871 13.920 -16.929 1.00 76.31 108 GLY A CA 1
ATOM 839 C C . GLY A 1 108 ? -1.337 13.678 -18.361 1.00 76.31 108 GLY A C 1
ATOM 840 O O . GLY A 1 108 ? -2.529 13.447 -18.559 1.00 76.31 108 GLY A O 1
ATOM 841 N N . THR A 1 109 ? -0.436 13.675 -19.341 1.00 81.94 109 THR A N 1
ATOM 842 C CA . THR A 1 109 ? -0.794 13.422 -20.740 1.00 81.94 109 THR A CA 1
ATOM 843 C C . THR A 1 109 ? -1.286 11.983 -20.959 1.00 81.94 109 THR A C 1
ATOM 845 O O . THR A 1 109 ? -0.844 11.065 -20.261 1.00 81.94 109 THR A O 1
ATOM 848 N N . PRO A 1 110 ? -2.199 11.752 -21.924 1.00 83.81 110 PRO A N 1
ATOM 849 C CA . PRO A 1 110 ? -2.687 10.417 -22.290 1.00 83.81 110 PRO A CA 1
ATOM 850 C C . PRO A 1 110 ? -1.588 9.379 -22.545 1.00 83.81 110 PRO A C 1
ATOM 852 O O . PRO A 1 110 ? -1.787 8.187 -22.309 1.00 83.81 110 PRO A O 1
ATOM 855 N N . GLU A 1 111 ? -0.446 9.842 -23.044 1.00 87.69 111 GLU A N 1
ATOM 856 C CA . GLU A 1 111 ? 0.704 9.040 -23.434 1.00 87.69 111 GLU A CA 1
ATOM 857 C C . GLU A 1 111 ? 1.713 8.819 -22.298 1.00 87.69 111 GLU A C 1
ATOM 859 O O . GLU A 1 111 ? 2.626 8.018 -22.466 1.00 87.69 111 GLU A O 1
ATOM 864 N N . GLY A 1 112 ? 1.580 9.513 -21.166 1.00 87.88 112 GLY A N 1
ATOM 865 C CA . GLY A 1 112 ? 2.454 9.331 -20.010 1.00 87.88 112 GLY A CA 1
ATOM 866 C C . GLY A 1 112 ? 2.301 7.954 -19.366 1.00 87.88 112 GLY A C 1
ATOM 867 O O . GLY A 1 112 ? 1.188 7.421 -19.321 1.00 87.88 112 GLY A O 1
ATOM 868 N N . LEU A 1 113 ? 3.401 7.379 -18.866 1.00 89.00 113 LEU A N 1
ATOM 869 C CA . LEU A 1 113 ? 3.374 6.114 -18.118 1.00 89.00 113 LEU A CA 1
ATOM 870 C C . LEU A 1 113 ? 2.412 6.191 -16.920 1.00 89.00 113 LEU A C 1
ATOM 872 O O . LEU A 1 113 ? 2.217 7.242 -16.314 1.00 89.00 113 LEU A O 1
ATOM 876 N N . ASN A 1 114 ? 1.759 5.074 -16.606 1.00 88.38 114 ASN A N 1
ATOM 877 C CA . ASN A 1 114 ? 0.788 4.950 -15.522 1.00 88.38 114 ASN A CA 1
ATOM 878 C C . ASN A 1 114 ? 0.574 3.481 -15.112 1.00 88.38 114 ASN A C 1
ATOM 880 O O . ASN A 1 114 ? -0.543 2.964 -15.149 1.00 88.38 114 ASN A O 1
ATOM 884 N N . ASP A 1 115 ? 1.660 2.809 -14.740 1.00 90.69 115 ASP A N 1
ATOM 885 C CA . ASP A 1 115 ? 1.701 1.353 -14.577 1.00 90.69 115 ASP A CA 1
ATOM 886 C C . ASP A 1 115 ? 1.484 0.851 -13.136 1.00 90.69 115 ASP A C 1
ATOM 888 O O . ASP A 1 115 ? 1.361 -0.349 -12.907 1.00 90.69 115 ASP A O 1
ATOM 892 N N . CYS A 1 116 ? 1.386 1.754 -12.150 1.00 91.94 116 CYS A N 1
ATOM 893 C CA . CYS A 1 116 ? 1.265 1.419 -10.722 1.00 91.94 116 CYS A CA 1
ATOM 894 C C . CYS A 1 116 ? 0.221 0.336 -10.406 1.00 91.94 116 CYS A C 1
ATOM 896 O O . CYS A 1 116 ? 0.460 -0.586 -9.632 1.00 91.94 116 CYS A O 1
ATOM 898 N N . THR A 1 117 ? -0.951 0.448 -11.018 1.00 93.31 117 THR A N 1
ATOM 899 C CA . THR A 1 117 ? -2.106 -0.415 -10.758 1.00 93.31 117 THR A CA 1
ATOM 900 C C . THR A 1 117 ? -1.973 -1.790 -11.393 1.00 93.31 117 THR A C 1
ATOM 902 O O . THR A 1 117 ? -2.357 -2.782 -10.771 1.00 93.31 117 THR A O 1
ATOM 905 N N . ALA A 1 118 ? -1.426 -1.855 -12.606 1.00 92.94 118 ALA A N 1
ATOM 906 C CA . ALA A 1 118 ? -1.145 -3.109 -13.282 1.00 92.94 118 ALA A CA 1
ATOM 907 C C . ALA A 1 118 ? -0.091 -3.883 -12.496 1.00 92.94 118 ALA A C 1
ATOM 909 O O . ALA A 1 118 ? -0.368 -4.993 -12.054 1.00 92.94 118 ALA A O 1
ATOM 910 N N . TYR A 1 119 ? 1.032 -3.239 -12.181 1.00 95.44 119 TYR A N 1
ATOM 911 C CA . TYR A 1 119 ? 2.087 -3.818 -11.359 1.00 95.44 119 TYR A CA 1
ATOM 912 C C . TYR A 1 119 ? 1.577 -4.404 -10.039 1.00 95.44 119 TYR A C 1
ATOM 914 O O . TYR A 1 119 ? 1.745 -5.595 -9.785 1.00 95.44 119 TYR A O 1
ATOM 922 N N . VAL A 1 120 ? 0.880 -3.598 -9.227 1.00 96.38 120 VAL A N 1
ATOM 923 C CA . VAL A 1 120 ? 0.320 -4.071 -7.953 1.00 96.38 120 VAL A CA 1
ATOM 924 C C . VAL A 1 120 ? -0.653 -5.231 -8.187 1.00 96.38 120 VAL A C 1
ATOM 926 O O . VAL A 1 120 ? -0.610 -6.214 -7.457 1.00 96.38 120 VAL A O 1
ATOM 929 N N . SER A 1 121 ? -1.497 -5.176 -9.223 1.00 96.00 121 SER A N 1
ATOM 930 C CA . SER A 1 121 ? -2.419 -6.279 -9.532 1.00 96.00 121 SER A CA 1
ATOM 931 C C . SER A 1 121 ? -1.681 -7.575 -9.867 1.00 96.00 121 SER A C 1
ATOM 933 O O . SER A 1 121 ? -2.086 -8.622 -9.374 1.00 96.00 121 SER A O 1
ATOM 935 N N . HIS A 1 122 ? -0.608 -7.518 -10.658 1.00 95.88 122 HIS A N 1
ATOM 936 C CA . HIS A 1 122 ? 0.211 -8.685 -10.988 1.00 95.88 122 HIS A CA 1
ATOM 937 C C . HIS A 1 122 ? 0.841 -9.305 -9.743 1.00 95.88 122 HIS A C 1
ATOM 939 O O . HIS A 1 122 ? 0.635 -10.492 -9.502 1.00 95.88 122 HIS A O 1
ATOM 945 N N . CYS A 1 123 ? 1.506 -8.501 -8.907 1.00 97.12 123 CYS A N 1
ATOM 946 C CA . CYS A 1 123 ? 2.114 -8.992 -7.669 1.00 97.12 123 CYS A CA 1
ATOM 947 C C . CYS A 1 123 ? 1.079 -9.687 -6.773 1.00 97.12 123 CYS A C 1
ATOM 949 O O . CYS A 1 123 ? 1.311 -10.780 -6.264 1.00 97.12 123 CYS A O 1
ATOM 951 N N . LEU A 1 124 ? -0.104 -9.088 -6.612 1.00 97.25 124 LEU A N 1
ATOM 952 C CA . LEU A 1 124 ? -1.164 -9.661 -5.782 1.00 97.25 124 LEU A CA 1
ATOM 953 C C . LEU A 1 124 ? -1.768 -10.933 -6.398 1.00 97.25 124 LEU A C 1
ATOM 955 O O . LEU A 1 124 ? -2.113 -11.857 -5.663 1.00 97.25 124 LEU A O 1
ATOM 959 N N . VAL A 1 125 ? -1.908 -11.003 -7.725 1.00 96.62 125 VAL A N 1
ATOM 960 C CA . VAL A 1 125 ? -2.389 -12.206 -8.428 1.00 96.62 125 VAL A CA 1
ATOM 961 C C . VAL A 1 125 ? -1.395 -13.354 -8.297 1.00 96.62 125 VAL A C 1
ATOM 963 O O . VAL A 1 125 ? -1.831 -14.477 -8.048 1.00 96.62 125 VAL A O 1
ATOM 966 N N . ASP A 1 126 ? -0.094 -13.075 -8.378 1.00 96.50 126 ASP A N 1
ATOM 967 C CA . ASP A 1 126 ? 0.960 -14.062 -8.116 1.00 96.50 126 ASP A CA 1
ATOM 968 C C . ASP A 1 126 ? 0.902 -14.560 -6.659 1.00 96.50 126 ASP A C 1
ATOM 970 O O . ASP A 1 126 ? 1.122 -15.740 -6.398 1.00 96.50 126 ASP A O 1
ATOM 974 N N . GLY A 1 127 ? 0.484 -13.699 -5.721 1.00 97.00 127 GLY A N 1
ATOM 975 C CA . GLY A 1 127 ? 0.112 -14.063 -4.345 1.00 97.00 127 GLY A CA 1
ATOM 976 C C . GLY A 1 127 ? -1.271 -14.716 -4.178 1.00 97.00 127 GLY A C 1
ATOM 977 O O . GLY A 1 127 ? -1.744 -14.924 -3.056 1.00 97.00 127 GLY A O 1
ATOM 978 N N . GLY A 1 128 ? -1.973 -15.029 -5.267 1.00 95.75 128 GLY A N 1
ATOM 979 C CA . GLY A 1 128 ? -3.255 -15.739 -5.258 1.00 95.75 128 GLY A CA 1
ATOM 980 C C . GLY A 1 128 ? -4.513 -14.865 -5.163 1.00 95.75 128 GLY A C 1
ATOM 981 O O . GLY A 1 128 ? -5.615 -15.403 -5.015 1.00 95.75 128 GLY A O 1
ATOM 982 N N . VAL A 1 129 ? -4.414 -13.536 -5.286 1.00 95.38 129 VAL A N 1
ATOM 983 C CA . VAL A 1 129 ? -5.575 -12.619 -5.328 1.00 95.38 129 VAL A CA 1
ATOM 984 C C . VAL A 1 129 ? -6.225 -12.631 -6.717 1.00 95.38 129 VAL A C 1
ATOM 986 O O . VAL A 1 129 ? -6.194 -11.668 -7.483 1.00 95.38 129 VAL A O 1
ATOM 989 N N . SER A 1 130 ? -6.835 -13.765 -7.051 1.00 92.12 130 SER A N 1
ATOM 990 C CA . SER A 1 130 ? -7.314 -14.098 -8.402 1.00 92.12 130 SER A CA 1
ATOM 991 C C . SER A 1 130 ? -8.332 -13.123 -9.006 1.00 92.12 130 SER A C 1
ATOM 993 O O . SER A 1 130 ? -8.374 -12.963 -10.222 1.00 92.12 130 SER A O 1
ATOM 995 N N . TYR A 1 131 ? -9.123 -12.409 -8.200 1.00 92.38 131 TYR A N 1
ATOM 996 C CA . TYR A 1 131 ? -10.122 -11.452 -8.702 1.00 92.38 131 TYR A CA 1
ATOM 997 C C . TYR A 1 131 ? -9.520 -10.138 -9.240 1.00 92.38 131 TYR A C 1
ATOM 999 O O . TYR A 1 131 ? -10.248 -9.300 -9.781 1.00 92.38 131 TYR A O 1
ATOM 1007 N N . LEU A 1 132 ? -8.206 -9.937 -9.088 1.00 93.94 132 LEU A N 1
ATOM 1008 C CA . LEU A 1 132 ? -7.463 -8.856 -9.735 1.00 93.94 132 LEU A CA 1
ATOM 1009 C C . LEU A 1 132 ? -6.865 -9.284 -11.085 1.00 93.94 132 LEU A C 1
ATOM 1011 O O . LEU A 1 132 ? -6.465 -8.428 -11.867 1.00 93.94 132 LEU A O 1
ATOM 1015 N N . GLY A 1 133 ? -6.851 -10.569 -11.413 1.00 90.75 133 GLY A N 1
ATOM 1016 C CA . GLY A 1 133 ? -6.352 -11.046 -12.698 1.00 90.75 133 GLY A CA 1
ATOM 1017 C C . GLY A 1 133 ? -7.406 -11.010 -13.806 1.00 90.75 133 GLY A C 1
ATOM 1018 O O . GLY A 1 133 ? -8.550 -10.593 -13.575 1.00 90.75 133 GLY A O 1
ATOM 1019 N N . PRO A 1 134 ? -7.032 -11.455 -15.016 1.00 88.44 134 PRO A N 1
ATOM 1020 C CA . PRO A 1 134 ? -7.989 -11.976 -15.988 1.00 88.44 134 PRO A CA 1
ATOM 1021 C C . PRO A 1 134 ? -8.798 -13.149 -15.404 1.00 88.44 134 PRO A C 1
ATOM 1023 O O . PRO A 1 134 ? -8.336 -13.840 -14.495 1.00 88.44 134 PRO A O 1
ATOM 1026 N N . ALA A 1 135 ? -10.001 -13.401 -15.932 1.00 86.31 135 ALA A N 1
ATOM 1027 C CA . ALA A 1 135 ? -10.839 -14.501 -15.447 1.00 86.31 135 ALA A CA 1
ATOM 1028 C C . ALA A 1 135 ? -10.277 -15.866 -15.868 1.00 86.31 135 ALA A C 1
ATOM 1030 O O . ALA A 1 135 ? -10.430 -16.859 -15.147 1.00 86.31 135 ALA A O 1
ATOM 1031 N N . HIS A 1 136 ? -9.622 -15.917 -17.030 1.00 84.00 136 HIS A N 1
ATOM 1032 C CA . HIS A 1 136 ? -9.007 -17.117 -17.582 1.00 84.00 136 HIS A CA 1
ATOM 1033 C C . HIS A 1 136 ? -7.562 -16.856 -18.025 1.00 84.00 136 HIS A C 1
ATOM 1035 O O . HIS A 1 136 ? -7.199 -15.761 -18.453 1.00 84.00 136 HIS A O 1
ATOM 1041 N N . SER A 1 137 ? -6.716 -17.886 -17.934 1.00 79.00 137 SER A N 1
ATOM 1042 C CA . SER A 1 137 ? -5.339 -17.809 -18.431 1.00 79.00 137 SER A CA 1
ATOM 1043 C C . SER A 1 137 ? -5.331 -17.489 -19.931 1.00 79.00 137 SER A C 1
ATOM 1045 O O . SER A 1 137 ? -6.065 -18.108 -20.701 1.00 79.00 137 SER A O 1
ATOM 1047 N N . GLY A 1 138 ? -4.510 -16.520 -20.336 1.00 76.31 138 GLY A N 1
ATOM 1048 C CA . GLY A 1 138 ? -4.408 -16.056 -21.722 1.00 76.31 138 GLY A CA 1
ATOM 1049 C C . GLY A 1 138 ? -5.390 -14.945 -22.111 1.00 76.31 138 GLY A C 1
ATOM 1050 O O . GLY A 1 138 ? -5.285 -14.424 -23.219 1.00 76.31 138 GLY A O 1
ATOM 1051 N N . GLU A 1 139 ? -6.314 -14.550 -21.231 1.00 83.31 139 GLU A N 1
ATOM 1052 C CA . GLU A 1 139 ? -7.113 -13.341 -21.448 1.00 83.31 139 GLU A CA 1
ATOM 1053 C C . GLU A 1 139 ? -6.314 -12.066 -21.158 1.00 83.31 139 GLU A C 1
ATOM 1055 O O . GLU A 1 139 ? -5.298 -12.067 -20.461 1.00 83.31 139 GLU A O 1
ATOM 1060 N N . VAL A 1 140 ? -6.813 -10.953 -21.697 1.00 81.44 140 VAL A N 1
ATOM 1061 C CA . VAL A 1 140 ? -6.221 -9.629 -21.509 1.00 81.44 140 VAL A CA 1
ATOM 1062 C C . VAL A 1 140 ? -6.359 -9.199 -20.053 1.00 81.44 140 VAL A C 1
ATOM 1064 O O . VAL A 1 140 ? -7.444 -9.273 -19.470 1.00 81.44 140 VAL A O 1
ATOM 1067 N N . TRP A 1 141 ? -5.267 -8.689 -19.487 1.00 87.12 141 TRP A N 1
ATOM 1068 C CA . TRP A 1 141 ? -5.287 -8.114 -18.152 1.00 87.12 141 TRP A CA 1
ATOM 1069 C C . TRP A 1 141 ? -6.254 -6.926 -18.079 1.00 87.12 141 TRP A C 1
ATOM 1071 O O . TRP A 1 141 ? -6.208 -6.022 -18.920 1.00 87.12 141 TRP A O 1
ATOM 1081 N N . PRO A 1 142 ? -7.146 -6.896 -17.080 1.00 84.69 142 PRO A N 1
ATOM 1082 C CA . PRO A 1 142 ? -8.105 -5.813 -16.938 1.00 84.69 142 PRO A CA 1
ATOM 1083 C C . PRO A 1 142 ? -7.398 -4.497 -16.600 1.00 84.69 142 PRO A C 1
ATOM 1085 O O . PRO A 1 142 ? -6.729 -4.379 -15.573 1.00 84.69 142 PRO A O 1
ATOM 1088 N N . THR A 1 143 ? -7.624 -3.468 -17.415 1.00 79.94 143 THR A N 1
ATOM 1089 C CA . THR A 1 143 ? -7.184 -2.104 -17.105 1.00 79.94 143 THR A CA 1
ATOM 1090 C C . THR A 1 143 ? -7.975 -1.568 -15.921 1.00 79.94 143 THR A C 1
ATOM 1092 O O . THR A 1 143 ? -9.199 -1.414 -15.998 1.00 79.94 143 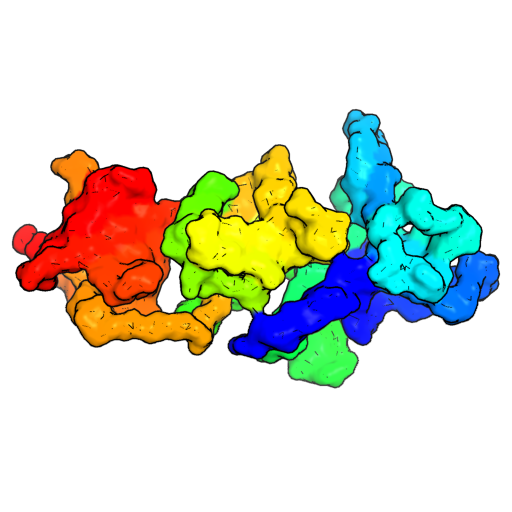THR A O 1
ATOM 1095 N N . ARG A 1 144 ? -7.294 -1.245 -14.821 1.00 88.56 144 ARG A N 1
ATOM 1096 C CA . ARG A 1 144 ? -7.937 -0.668 -13.639 1.00 88.56 144 ARG A CA 1
ATOM 1097 C C . ARG A 1 144 ? -7.239 0.608 -13.215 1.00 88.56 144 ARG A C 1
ATOM 1099 O O . ARG A 1 144 ? -6.031 0.653 -13.076 1.00 88.56 144 ARG A O 1
ATOM 1106 N N . SER A 1 145 ? -8.016 1.647 -12.950 1.00 90.88 145 SER A N 1
ATOM 1107 C CA . SER A 1 145 ? -7.539 2.815 -12.212 1.00 90.88 145 SER A CA 1
ATOM 1108 C C . SER A 1 145 ? -7.300 2.472 -10.737 1.00 90.88 145 SER A C 1
ATOM 1110 O O . SER A 1 145 ? -7.879 1.518 -10.211 1.00 90.88 145 SER A O 1
ATOM 1112 N N . ALA A 1 146 ? -6.515 3.295 -10.034 1.00 93.06 146 ALA A N 1
ATOM 1113 C CA . ALA A 1 146 ? -6.260 3.107 -8.604 1.00 93.06 146 ALA A CA 1
ATOM 1114 C C . ALA A 1 146 ? -7.565 3.114 -7.792 1.00 93.06 146 ALA A C 1
ATOM 1116 O O . ALA A 1 146 ? -7.746 2.302 -6.889 1.00 93.06 146 ALA A O 1
ATOM 1117 N N . GLN A 1 147 ? -8.531 3.951 -8.188 1.00 95.38 147 GLN A N 1
ATOM 1118 C CA . GLN A 1 147 ? -9.876 3.953 -7.617 1.00 95.38 147 GLN A CA 1
ATOM 1119 C C . GLN A 1 147 ? -10.607 2.612 -7.775 1.00 95.38 147 GLN A C 1
ATOM 1121 O O . GLN A 1 147 ? -11.297 2.196 -6.848 1.00 95.38 147 GLN A O 1
ATOM 1126 N N . GLN A 1 148 ? -10.467 1.930 -8.915 1.00 95.25 148 GLN A N 1
ATOM 1127 C CA . GLN A 1 148 ? -11.102 0.626 -9.130 1.00 95.25 148 GLN A CA 1
ATOM 1128 C C . GLN A 1 148 ? -10.436 -0.469 -8.292 1.00 95.25 148 GLN A C 1
ATOM 1130 O O . GLN A 1 148 ? -11.151 -1.271 -7.700 1.00 95.25 148 GLN A O 1
ATOM 1135 N N . ILE A 1 149 ? -9.101 -0.483 -8.185 1.00 95.69 149 ILE A N 1
ATOM 1136 C CA . ILE A 1 149 ? -8.394 -1.418 -7.288 1.00 95.69 149 ILE A CA 1
ATOM 1137 C C . ILE A 1 149 ? -8.832 -1.197 -5.841 1.00 95.69 149 ILE A C 1
ATOM 1139 O O . ILE A 1 149 ? -9.246 -2.146 -5.178 1.00 95.69 149 ILE A O 1
ATOM 1143 N N . TYR A 1 150 ? -8.829 0.059 -5.384 1.00 97.44 150 TYR A N 1
ATOM 1144 C CA . TYR A 1 150 ? -9.320 0.425 -4.059 1.00 97.44 150 TYR A CA 1
ATOM 1145 C C . TYR A 1 150 ? -10.752 -0.078 -3.825 1.00 97.44 150 TYR A C 1
ATOM 1147 O O . TYR A 1 150 ? -11.022 -0.697 -2.801 1.00 97.44 150 TYR A O 1
ATOM 1155 N N . GLN A 1 151 ? -11.677 0.139 -4.767 1.00 97.38 151 GLN A N 1
ATOM 1156 C CA . GLN A 1 151 ? -13.070 -0.307 -4.636 1.00 97.38 151 GLN A CA 1
ATOM 1157 C C . GLN A 1 151 ? -13.190 -1.830 -4.566 1.00 97.38 151 GLN A C 1
ATOM 1159 O O . GLN A 1 151 ? -13.929 -2.341 -3.731 1.00 97.38 151 GLN A O 1
ATOM 1164 N N . ILE A 1 152 ? -12.460 -2.555 -5.416 1.00 96.56 152 ILE A N 1
ATOM 1165 C CA . ILE A 1 152 ? -12.490 -4.021 -5.447 1.00 96.56 152 ILE A CA 1
ATOM 1166 C C . ILE A 1 152 ? -11.970 -4.596 -4.129 1.00 96.56 152 ILE A C 1
ATOM 1168 O O . ILE A 1 152 ? -12.611 -5.477 -3.561 1.00 96.56 152 ILE A O 1
ATOM 1172 N N . LEU A 1 153 ? -10.840 -4.084 -3.636 1.00 97.38 153 LEU A N 1
ATOM 1173 C CA . LEU A 1 153 ? -10.224 -4.539 -2.391 1.00 97.38 153 LEU A CA 1
ATOM 1174 C C . LEU A 1 153 ? -11.042 -4.133 -1.158 1.00 97.38 153 LEU A C 1
ATOM 1176 O O . LEU A 1 153 ? -11.301 -4.962 -0.295 1.00 97.38 153 LEU A O 1
ATOM 1180 N N . SER A 1 154 ? -11.515 -2.888 -1.083 1.00 96.56 154 SER A N 1
ATOM 1181 C CA . SER A 1 154 ? -12.309 -2.405 0.061 1.00 96.56 154 SER A CA 1
ATOM 1182 C C . SER A 1 154 ? -13.709 -3.014 0.152 1.00 96.56 154 SER A C 1
ATOM 1184 O O . SER A 1 154 ? -14.297 -3.024 1.232 1.00 96.56 154 SER A O 1
ATOM 1186 N N . ALA A 1 155 ? -14.254 -3.521 -0.958 1.00 96.31 155 ALA A N 1
ATOM 1187 C CA . ALA A 1 155 ? -15.529 -4.232 -0.976 1.00 96.31 155 ALA A CA 1
ATOM 1188 C C . ALA A 1 155 ? -15.409 -5.698 -0.531 1.00 96.31 155 ALA A C 1
ATOM 1190 O O . ALA A 1 155 ? -16.432 -6.377 -0.395 1.00 96.31 155 ALA A O 1
ATOM 1191 N N . ARG A 1 156 ? -14.189 -6.211 -0.325 1.00 96.00 156 ARG A N 1
ATOM 1192 C CA . ARG A 1 156 ? -14.001 -7.575 0.162 1.00 96.00 156 ARG A CA 1
ATOM 1193 C C . ARG A 1 156 ? -14.507 -7.710 1.602 1.00 96.00 156 ARG A C 1
ATOM 1195 O O . ARG A 1 156 ? -14.496 -6.747 2.370 1.00 96.00 156 ARG A O 1
ATOM 1202 N N . PRO A 1 157 ? -14.959 -8.911 1.991 1.00 94.38 157 PRO A N 1
ATOM 1203 C CA . PRO A 1 157 ? -15.229 -9.219 3.387 1.00 94.38 157 PRO A CA 1
ATOM 1204 C C . PRO A 1 157 ? -14.015 -8.940 4.285 1.00 94.38 157 PRO A C 1
ATOM 1206 O O . PRO A 1 157 ? -12.878 -9.173 3.8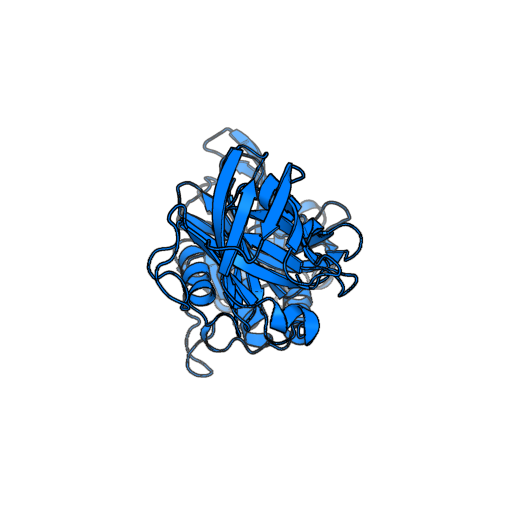89 1.00 94.38 157 PRO A O 1
ATOM 1209 N N . ALA A 1 158 ? -14.256 -8.516 5.527 1.00 93.19 158 ALA A N 1
ATOM 1210 C CA . ALA A 1 158 ? -13.200 -8.159 6.484 1.00 93.19 158 ALA A CA 1
ATOM 1211 C C . ALA A 1 158 ? -12.351 -9.342 6.992 1.00 93.19 158 ALA A C 1
ATOM 1213 O O . ALA A 1 158 ? -11.438 -9.128 7.780 1.00 93.19 158 ALA A O 1
ATOM 1214 N N . ASN A 1 159 ? -12.690 -10.576 6.611 1.00 91.81 159 ASN A N 1
ATOM 1215 C CA . ASN A 1 159 ? -11.865 -11.772 6.811 1.00 91.81 159 ASN A CA 1
ATOM 1216 C C . ASN A 1 159 ? -10.982 -12.094 5.591 1.00 91.81 159 ASN A C 1
ATOM 1218 O O . ASN A 1 159 ? -10.327 -13.128 5.572 1.00 91.81 159 ASN A O 1
ATOM 1222 N N . ASP A 1 160 ? -11.027 -11.245 4.566 1.00 94.88 160 ASP A N 1
ATOM 1223 C CA . ASP A 1 160 ? -10.188 -11.294 3.372 1.00 94.88 160 ASP A CA 1
ATOM 1224 C C . ASP A 1 160 ? -9.349 -10.009 3.331 1.00 94.88 160 ASP A C 1
ATOM 1226 O O . ASP A 1 160 ? -8.142 -10.053 3.556 1.00 94.88 160 ASP A O 1
ATOM 1230 N N . VAL A 1 161 ? -10.000 -8.840 3.235 1.00 97.50 161 VAL A N 1
ATOM 1231 C CA . VAL A 1 161 ? -9.335 -7.526 3.285 1.00 97.50 161 VAL A CA 1
ATOM 1232 C C . VAL A 1 161 ? -10.013 -6.613 4.304 1.00 97.50 161 VAL A C 1
ATOM 1234 O O . VAL A 1 161 ? -11.215 -6.354 4.233 1.00 97.50 161 VAL A O 1
ATOM 1237 N N . LYS A 1 162 ? -9.230 -6.063 5.234 1.00 97.62 162 LYS A N 1
ATOM 1238 C CA . LYS A 1 162 ? -9.647 -4.991 6.142 1.00 97.62 162 LYS A CA 1
ATOM 1239 C C . LYS A 1 162 ? -9.203 -3.647 5.583 1.00 97.62 162 LYS A C 1
ATOM 1241 O O . LYS A 1 162 ? -8.024 -3.414 5.325 1.00 97.62 162 LYS A O 1
ATOM 1246 N N . ARG A 1 163 ? -10.151 -2.723 5.449 1.00 97.62 163 ARG A N 1
ATOM 1247 C CA . ARG A 1 163 ? -9.851 -1.320 5.155 1.00 97.62 163 ARG A CA 1
ATOM 1248 C C . ARG A 1 163 ? -9.541 -0.609 6.467 1.00 97.62 163 ARG A C 1
ATOM 1250 O O . ARG A 1 163 ? -10.470 -0.181 7.158 1.00 97.62 163 ARG A O 1
ATOM 1257 N N . LEU A 1 164 ? -8.255 -0.531 6.807 1.00 98.12 164 LEU A N 1
ATOM 1258 C CA . LEU A 1 164 ? -7.786 0.094 8.044 1.00 98.12 164 LEU A CA 1
ATOM 1259 C C . LEU A 1 164 ? -8.001 1.605 7.990 1.00 98.12 164 LEU A C 1
ATOM 1261 O O . LEU A 1 164 ? -8.562 2.172 8.920 1.00 98.12 164 LEU A O 1
ATOM 1265 N N . THR A 1 165 ? -7.665 2.237 6.864 1.00 98.00 165 THR A N 1
ATOM 1266 C CA . THR A 1 165 ? -7.944 3.659 6.628 1.00 98.00 165 THR A CA 1
ATOM 1267 C C . THR A 1 165 ? -8.649 3.882 5.293 1.00 98.00 165 THR A C 1
ATOM 1269 O O . THR A 1 165 ? -8.565 3.066 4.374 1.00 98.00 165 THR A O 1
ATOM 1272 N N . ASP A 1 166 ? -9.384 4.984 5.198 1.00 97.00 166 ASP A N 1
ATOM 1273 C CA . ASP A 1 166 ? -10.129 5.426 4.026 1.00 97.00 166 ASP A CA 1
ATOM 1274 C C . ASP A 1 166 ? -9.812 6.901 3.760 1.00 97.00 166 ASP A C 1
ATOM 1276 O O . ASP A 1 166 ? -10.449 7.796 4.315 1.00 97.00 166 ASP A O 1
ATOM 1280 N N . MET A 1 167 ? -8.784 7.138 2.941 1.00 95.75 167 MET A N 1
ATOM 1281 C CA . MET A 1 167 ? -8.303 8.474 2.570 1.00 95.75 167 MET A CA 1
ATOM 1282 C C . MET A 1 167 ? -8.004 9.381 3.782 1.00 95.75 167 MET A C 1
ATOM 1284 O O . MET A 1 167 ? -8.394 10.549 3.807 1.00 95.75 167 MET A O 1
ATOM 1288 N N . CYS A 1 168 ? -7.300 8.869 4.794 1.00 95.94 168 CYS A N 1
ATOM 1289 C CA . CYS A 1 168 ? -6.853 9.688 5.922 1.00 95.94 168 CYS A CA 1
ATOM 1290 C C . CYS A 1 168 ? -5.606 10.507 5.557 1.00 95.94 168 CYS A C 1
ATOM 1292 O O . CYS A 1 168 ? -4.883 10.165 4.624 1.00 95.94 168 CYS A O 1
ATOM 1294 N N . ALA A 1 169 ? -5.319 11.576 6.300 1.00 94.88 169 ALA A N 1
ATOM 1295 C CA . ALA A 1 169 ? -4.078 12.328 6.117 1.00 94.88 169 ALA A CA 1
ATOM 1296 C C . ALA A 1 169 ? -2.843 11.449 6.393 1.00 94.88 169 ALA A C 1
ATOM 1298 O O . ALA A 1 169 ? -2.910 10.511 7.193 1.00 94.88 169 ALA A O 1
ATOM 1299 N N . ALA A 1 170 ? -1.708 11.785 5.775 1.00 93.69 170 ALA A N 1
ATOM 1300 C CA . ALA A 1 170 ? -0.446 11.060 5.949 1.00 93.69 170 ALA A CA 1
ATOM 1301 C C . ALA A 1 170 ? -0.045 10.896 7.423 1.00 93.69 170 ALA A C 1
ATOM 1303 O O . ALA A 1 170 ? 0.298 9.805 7.860 1.00 93.69 170 ALA A O 1
ATOM 1304 N N . GLU A 1 171 ? -0.160 11.954 8.224 1.00 94.31 171 GLU A N 1
ATOM 1305 C CA . GLU A 1 171 ? 0.160 11.893 9.654 1.00 94.31 171 GLU A CA 1
ATOM 1306 C C . GLU A 1 171 ? -0.695 10.851 10.401 1.00 94.31 171 GLU A C 1
ATOM 1308 O O . GLU A 1 171 ? -0.177 10.070 11.198 1.00 94.31 171 GLU A O 1
ATOM 1313 N N . ALA A 1 172 ? -1.992 10.780 10.086 1.00 96.19 172 ALA A N 1
ATOM 1314 C CA . ALA A 1 172 ? -2.901 9.796 10.668 1.00 96.19 172 ALA A CA 1
ATOM 1315 C C . ALA A 1 172 ? -2.563 8.368 10.203 1.00 96.19 172 ALA A C 1
ATOM 1317 O O . ALA A 1 172 ? -2.532 7.447 11.013 1.00 96.19 172 ALA A O 1
ATOM 1318 N N . ALA A 1 173 ? -2.212 8.181 8.926 1.00 96.88 173 ALA A N 1
ATOM 1319 C CA . ALA A 1 173 ? -1.712 6.895 8.434 1.00 96.88 173 ALA A CA 1
ATOM 1320 C C . ALA A 1 173 ? -0.427 6.467 9.168 1.00 96.88 173 ALA A C 1
ATOM 1322 O O . ALA A 1 173 ? -0.287 5.301 9.526 1.00 96.88 173 ALA A O 1
ATOM 1323 N N . GLY A 1 174 ? 0.478 7.410 9.456 1.00 96.19 174 GLY A N 1
ATOM 1324 C CA . GLY A 1 174 ? 1.681 7.169 10.255 1.00 96.19 174 GLY A CA 1
ATOM 1325 C C . GLY A 1 174 ? 1.375 6.660 11.666 1.00 96.19 174 GLY A C 1
ATOM 1326 O O . GLY A 1 174 ? 2.013 5.712 12.120 1.00 96.19 174 GLY A O 1
ATOM 1327 N N . ARG A 1 175 ? 0.352 7.212 12.335 1.00 96.12 175 ARG A N 1
ATOM 1328 C CA . ARG A 1 175 ? -0.114 6.701 13.638 1.00 96.12 175 ARG A CA 1
ATOM 1329 C C . ARG A 1 175 ? -0.644 5.275 13.546 1.00 96.12 175 ARG A C 1
ATOM 1331 O O . ARG A 1 175 ? -0.326 4.453 14.401 1.00 96.12 175 ARG A O 1
ATOM 1338 N N . VAL A 1 176 ? -1.403 4.966 12.495 1.00 97.94 176 VAL A N 1
ATOM 1339 C CA . VAL A 1 176 ? -1.901 3.606 12.244 1.00 97.94 176 VAL A CA 1
ATOM 1340 C C . VAL A 1 176 ? -0.748 2.623 12.049 1.00 97.94 176 VAL A C 1
ATOM 1342 O O . VAL A 1 176 ? -0.757 1.560 12.665 1.00 97.94 176 VAL A O 1
ATOM 1345 N N . PHE A 1 177 ? 0.266 2.986 11.260 1.00 97.75 177 PHE A N 1
ATOM 1346 C CA . PHE A 1 177 ? 1.471 2.173 11.092 1.00 97.75 177 PHE A CA 1
ATOM 1347 C C . PHE A 1 177 ? 2.206 1.924 12.410 1.00 97.75 177 PHE A C 1
ATOM 1349 O O . PHE A 1 177 ? 2.550 0.783 12.698 1.00 97.75 177 PHE A O 1
ATOM 1356 N N . ALA A 1 178 ? 2.397 2.959 13.231 1.00 95.75 178 ALA A N 1
ATOM 1357 C CA . ALA A 1 178 ? 3.047 2.820 14.532 1.00 95.75 178 ALA A CA 1
ATOM 1358 C C . ALA A 1 178 ? 2.254 1.907 15.485 1.00 95.75 178 ALA A C 1
ATOM 1360 O O . ALA A 1 178 ? 2.832 1.070 16.174 1.00 95.75 178 ALA A O 1
ATOM 1361 N N . ALA A 1 179 ? 0.925 2.037 15.511 1.00 96.25 179 ALA A N 1
ATOM 1362 C CA . ALA A 1 179 ? 0.069 1.277 16.418 1.00 96.25 179 ALA A CA 1
ATOM 1363 C C . ALA A 1 179 ? -0.152 -0.184 15.996 1.00 96.25 179 ALA A C 1
ATOM 1365 O O . ALA A 1 179 ? -0.416 -1.037 16.844 1.00 96.25 179 ALA A O 1
ATOM 1366 N N . LEU A 1 180 ? -0.077 -0.467 14.692 1.00 97.06 180 LEU A N 1
ATOM 1367 C CA . LEU A 1 180 ? -0.356 -1.775 14.100 1.00 97.06 180 LEU A CA 1
ATOM 1368 C C . LEU A 1 180 ? 0.853 -2.373 13.372 1.00 97.06 180 LEU A C 1
ATOM 1370 O O . LEU A 1 180 ? 0.678 -3.194 12.474 1.00 97.06 180 LEU A O 1
ATOM 1374 N N . ALA A 1 181 ? 2.077 -2.011 13.756 1.00 96.19 181 ALA A N 1
ATOM 1375 C CA . ALA A 1 181 ? 3.294 -2.523 13.125 1.00 96.19 181 ALA A CA 1
ATOM 1376 C C . ALA A 1 181 ? 3.420 -4.062 13.206 1.00 96.19 181 ALA A C 1
ATOM 1378 O O . ALA A 1 181 ? 4.087 -4.672 12.380 1.00 96.19 181 ALA A O 1
ATOM 1379 N N . HIS A 1 182 ? 2.757 -4.703 14.178 1.00 95.19 182 HIS A N 1
ATOM 1380 C CA . HIS A 1 182 ? 2.669 -6.165 14.328 1.00 95.19 182 HIS A CA 1
ATOM 1381 C C . HIS A 1 182 ? 1.519 -6.820 13.543 1.00 95.19 182 HIS A C 1
ATOM 1383 O O . HIS A 1 182 ? 1.435 -8.047 13.505 1.00 95.19 182 HIS A O 1
ATOM 1389 N N . ILE A 1 183 ? 0.622 -6.026 12.953 1.00 97.12 183 ILE A N 1
ATOM 1390 C CA . ILE A 1 183 ? -0.542 -6.486 12.178 1.00 97.12 183 ILE A CA 1
ATOM 1391 C C . ILE A 1 183 ? -0.356 -6.193 10.691 1.00 97.12 183 ILE A C 1
ATOM 1393 O O . ILE A 1 183 ? -0.563 -7.081 9.869 1.00 97.12 183 ILE A O 1
ATOM 1397 N N . ILE A 1 184 ? 0.035 -4.964 10.344 1.00 97.75 184 ILE A N 1
ATOM 1398 C CA . ILE A 1 184 ? 0.284 -4.546 8.963 1.00 97.75 184 ILE A CA 1
ATOM 1399 C C . ILE A 1 184 ? 1.538 -5.250 8.462 1.00 97.75 184 ILE A C 1
ATOM 1401 O O . ILE A 1 184 ? 2.569 -5.267 9.132 1.00 97.75 184 ILE A O 1
ATOM 1405 N N . LYS A 1 185 ? 1.450 -5.833 7.270 1.00 97.12 185 LYS A N 1
ATOM 1406 C CA . LYS A 1 185 ? 2.466 -6.738 6.741 1.00 97.12 185 LYS A CA 1
ATOM 1407 C C . LYS A 1 185 ? 2.864 -6.355 5.319 1.00 97.12 185 LYS A C 1
ATOM 1409 O O . LYS A 1 185 ? 2.097 -5.717 4.593 1.00 97.12 185 LYS A O 1
ATOM 1414 N N . PRO A 1 186 ? 4.044 -6.805 4.871 1.00 98.00 186 PRO A N 1
ATOM 1415 C CA . PRO A 1 186 ? 4.362 -6.852 3.451 1.00 98.00 186 PRO A CA 1
ATOM 1416 C C . PRO A 1 186 ? 3.231 -7.504 2.628 1.00 98.00 186 PRO A C 1
ATOM 1418 O O . PRO A 1 186 ? 2.517 -8.378 3.121 1.00 98.00 186 PRO A O 1
ATOM 1421 N N . ALA A 1 187 ? 3.073 -7.074 1.379 1.00 98.19 187 ALA A N 1
ATOM 1422 C CA . ALA A 1 187 ? 1.961 -7.354 0.464 1.00 98.19 187 ALA A CA 1
ATOM 1423 C C . ALA A 1 187 ? 0.621 -6.642 0.760 1.00 98.19 187 ALA A C 1
ATOM 1425 O O . ALA A 1 187 ? -0.277 -6.675 -0.084 1.00 98.19 187 ALA A O 1
ATOM 1426 N N . ASP A 1 188 ? 0.480 -5.929 1.884 1.00 98.56 188 ASP A N 1
ATOM 1427 C CA . ASP A 1 188 ? -0.650 -5.007 2.057 1.00 98.56 188 ASP A CA 1
ATOM 1428 C C . ASP A 1 188 ? -0.563 -3.840 1.063 1.00 98.56 188 ASP A C 1
ATOM 1430 O O . ASP A 1 188 ? 0.510 -3.483 0.573 1.00 98.56 188 ASP A O 1
ATOM 1434 N N . VAL A 1 189 ? -1.704 -3.236 0.738 1.00 98.38 189 VAL A N 1
ATOM 1435 C CA . VAL A 1 189 ? -1.804 -2.241 -0.336 1.00 98.38 189 VAL A CA 1
ATOM 1436 C C . VAL A 1 189 ? -2.033 -0.854 0.237 1.00 98.38 189 VAL A C 1
ATOM 1438 O O . VAL A 1 189 ? -2.900 -0.643 1.088 1.00 98.38 189 VAL A O 1
ATOM 1441 N N . LEU A 1 190 ? -1.296 0.111 -0.306 1.00 98.06 190 LEU A N 1
ATOM 1442 C CA . LEU A 1 190 ? -1.535 1.531 -0.107 1.00 98.06 190 LEU A CA 1
ATOM 1443 C C . LEU A 1 190 ? -2.166 2.120 -1.358 1.00 98.06 190 LEU A C 1
ATOM 1445 O O . LEU A 1 190 ? -1.676 1.914 -2.469 1.00 98.06 190 LEU A O 1
ATOM 1449 N N . THR A 1 191 ? -3.227 2.899 -1.184 1.00 97.19 191 THR A N 1
ATOM 1450 C CA . THR A 1 191 ? -3.738 3.760 -2.254 1.00 97.19 191 THR A CA 1
ATOM 1451 C C . THR A 1 191 ? -3.694 5.211 -1.822 1.00 97.19 191 THR A C 1
ATOM 1453 O O . THR A 1 191 ? -4.012 5.543 -0.681 1.00 97.19 191 THR A O 1
ATOM 1456 N N . PHE A 1 192 ? -3.297 6.078 -2.747 1.00 95.94 192 PHE A N 1
ATOM 1457 C CA . PHE A 1 192 ? -3.099 7.497 -2.488 1.00 95.94 192 PHE A CA 1
ATOM 1458 C C . PHE A 1 192 ? -4.134 8.313 -3.249 1.00 95.94 192 PHE A C 1
ATOM 1460 O O . PHE A 1 192 ? -4.448 8.015 -4.409 1.00 95.94 192 PHE A O 1
ATOM 1467 N N . ALA A 1 193 ? -4.687 9.328 -2.593 1.00 94.69 193 ALA A N 1
ATOM 1468 C CA . ALA A 1 193 ? -5.836 10.070 -3.077 1.00 94.69 193 ALA A CA 1
ATOM 1469 C C . ALA A 1 193 ? -5.659 11.587 -2.980 1.00 94.69 193 ALA A C 1
ATOM 1471 O O . ALA A 1 193 ? -5.026 12.110 -2.066 1.00 94.69 193 ALA A O 1
ATOM 1472 N N . ALA A 1 194 ? -6.313 12.280 -3.910 1.00 91.25 194 ALA A N 1
ATOM 1473 C CA . ALA A 1 194 ? -6.579 13.714 -3.873 1.00 91.25 194 ALA A CA 1
ATOM 1474 C C . ALA A 1 194 ? -7.994 13.982 -4.389 1.00 91.25 194 ALA A C 1
ATOM 1476 O O . ALA A 1 194 ? -8.537 13.209 -5.181 1.00 91.25 194 ALA A O 1
ATOM 1477 N N . GLY A 1 195 ? -8.623 15.057 -3.905 1.00 85.50 195 GLY A N 1
ATOM 1478 C CA . GLY A 1 195 ? -9.972 15.442 -4.338 1.00 85.50 195 GLY A 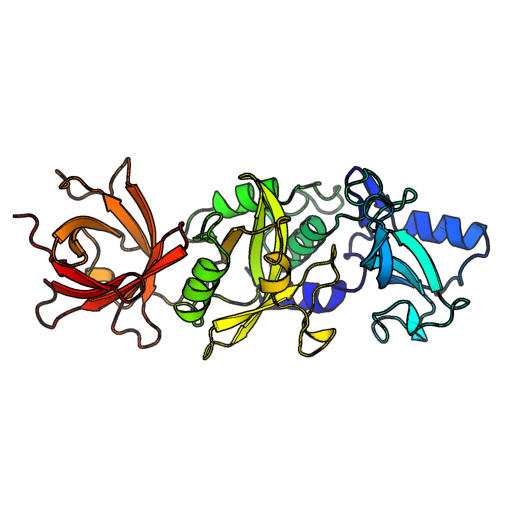CA 1
ATOM 1479 C C . GLY A 1 195 ? -11.034 14.343 -4.163 1.00 85.50 195 GLY A C 1
ATOM 1480 O O . GLY A 1 195 ? -11.969 14.271 -4.955 1.00 85.50 195 GLY A O 1
ATOM 1481 N N . GLY A 1 196 ? -10.874 13.455 -3.173 1.00 88.56 196 GLY A N 1
ATOM 1482 C CA . GLY A 1 196 ? -11.804 12.349 -2.908 1.00 88.56 196 GLY A CA 1
ATOM 1483 C C . GLY A 1 196 ? -11.695 11.157 -3.868 1.00 88.56 196 GLY A C 1
ATOM 1484 O O . GLY A 1 196 ? -12.623 10.353 -3.948 1.00 88.56 196 GLY A O 1
ATOM 1485 N N . ARG A 1 197 ? -10.591 11.028 -4.616 1.00 93.06 197 ARG A N 1
ATOM 1486 C CA . ARG A 1 197 ? -10.362 9.916 -5.548 1.00 93.06 197 ARG A CA 1
ATOM 1487 C C . ARG A 1 197 ? -8.949 9.359 -5.415 1.00 93.06 197 ARG A C 1
ATOM 1489 O O . ARG A 1 197 ? -7.985 10.117 -5.423 1.00 93.06 197 ARG A O 1
ATOM 1496 N N . ASN A 1 198 ? -8.825 8.031 -5.376 1.00 93.12 198 ASN A N 1
ATOM 1497 C CA . ASN A 1 198 ? -7.524 7.367 -5.434 1.00 93.12 198 ASN A CA 1
ATOM 1498 C C . ASN A 1 198 ? -6.925 7.496 -6.842 1.00 93.12 198 ASN A C 1
ATOM 1500 O O . ASN A 1 198 ? -7.543 7.081 -7.832 1.00 93.12 198 ASN A O 1
ATOM 1504 N N . GLY A 1 199 ? -5.728 8.075 -6.914 1.00 91.31 199 GLY A N 1
ATOM 1505 C CA . GLY A 1 199 ? -4.976 8.323 -8.144 1.00 91.31 199 GLY A CA 1
ATOM 1506 C C . GLY A 1 199 ? -3.755 7.422 -8.316 1.00 91.31 199 GLY A C 1
ATOM 1507 O O . GLY A 1 199 ? -3.312 7.237 -9.445 1.00 91.31 199 GLY A O 1
ATOM 1508 N N . HIS A 1 200 ? -3.261 6.823 -7.231 1.00 93.31 200 HIS A N 1
ATOM 1509 C CA . HIS A 1 200 ? -2.045 6.015 -7.234 1.00 93.31 200 HIS A CA 1
ATOM 1510 C C . HIS A 1 200 ? -2.162 4.818 -6.284 1.00 93.31 200 HIS A C 1
ATOM 1512 O O . HIS A 1 200 ? -2.976 4.835 -5.355 1.00 93.31 200 HIS A O 1
ATOM 1518 N N . ALA A 1 201 ? -1.360 3.782 -6.518 1.00 95.19 201 ALA A N 1
ATOM 1519 C CA . ALA A 1 201 ? -1.320 2.583 -5.691 1.00 95.19 201 ALA A CA 1
ATOM 1520 C C . ALA A 1 201 ? 0.115 2.066 -5.550 1.00 95.19 201 ALA A C 1
ATOM 1522 O O . ALA A 1 201 ? 0.894 2.139 -6.496 1.00 95.19 201 ALA A O 1
ATOM 1523 N N . GLY A 1 202 ? 0.429 1.518 -4.383 1.00 96.50 202 GLY A N 1
ATOM 1524 C CA . GLY A 1 202 ? 1.668 0.805 -4.104 1.00 96.50 202 GLY A CA 1
ATOM 1525 C C . GLY A 1 202 ? 1.395 -0.405 -3.219 1.00 96.50 202 GLY A C 1
ATOM 1526 O O . GLY A 1 202 ? 0.332 -0.516 -2.604 1.00 96.50 202 GLY A O 1
ATOM 1527 N N . MET A 1 203 ? 2.355 -1.316 -3.155 1.00 97.94 203 MET A N 1
ATOM 1528 C CA . MET A 1 203 ? 2.299 -2.489 -2.281 1.00 97.94 203 MET A CA 1
ATOM 1529 C C . MET A 1 203 ? 3.406 -2.391 -1.236 1.00 97.94 203 MET A C 1
ATOM 1531 O O . MET A 1 203 ? 4.534 -2.049 -1.581 1.00 97.94 203 MET A O 1
ATOM 1535 N N . LEU A 1 204 ? 3.115 -2.678 0.029 1.00 98.19 204 LEU A N 1
ATOM 1536 C CA . LEU A 1 204 ? 4.131 -2.743 1.073 1.00 98.19 204 LEU A CA 1
ATOM 1537 C C . LEU A 1 204 ? 5.095 -3.897 0.797 1.00 98.19 204 LEU A C 1
ATOM 1539 O O . LEU A 1 204 ? 4.675 -4.999 0.456 1.00 98.19 204 LEU A O 1
ATOM 1543 N N . VAL A 1 205 ? 6.387 -3.654 0.977 1.00 97.81 205 VAL A N 1
ATOM 1544 C CA . VAL A 1 205 ? 7.437 -4.678 0.845 1.00 97.81 205 VAL A CA 1
ATOM 1545 C C . VAL A 1 205 ? 8.186 -4.900 2.147 1.00 97.81 205 VAL A C 1
ATOM 1547 O O . VAL A 1 205 ? 8.677 -5.999 2.386 1.00 97.81 205 VAL A O 1
ATOM 1550 N N . THR A 1 206 ? 8.228 -3.894 3.021 1.00 96.56 206 THR A N 1
ATOM 1551 C CA . THR A 1 206 ? 8.775 -4.022 4.372 1.00 96.56 206 THR A CA 1
ATOM 1552 C C . THR A 1 206 ? 7.944 -3.216 5.362 1.00 96.56 206 THR A C 1
ATOM 1554 O O . THR A 1 206 ? 7.388 -2.170 5.022 1.00 96.56 206 THR A O 1
ATOM 1557 N N . VAL A 1 207 ? 7.879 -3.714 6.595 1.00 96.38 207 VAL A N 1
ATOM 1558 C CA . VAL A 1 207 ? 7.347 -3.011 7.765 1.00 96.38 207 VAL A CA 1
ATOM 1559 C C . VAL A 1 207 ? 8.270 -3.347 8.931 1.00 96.38 207 VAL A C 1
ATOM 1561 O O . VAL A 1 207 ? 8.463 -4.520 9.250 1.00 96.38 207 VAL A O 1
ATOM 1564 N N . ASP A 1 208 ? 8.878 -2.337 9.539 1.00 94.94 208 ASP A N 1
ATOM 1565 C CA . ASP A 1 208 ? 9.617 -2.482 10.784 1.00 94.94 208 ASP A CA 1
ATOM 1566 C C . ASP A 1 208 ? 8.611 -2.571 11.934 1.00 94.94 208 ASP A C 1
ATOM 1568 O O . ASP A 1 208 ? 7.915 -1.608 12.260 1.00 94.94 208 ASP A O 1
ATOM 1572 N N . THR A 1 209 ? 8.530 -3.742 12.562 1.00 92.75 209 THR A N 1
ATOM 1573 C CA . THR A 1 209 ? 7.554 -4.016 13.624 1.00 92.75 209 THR A CA 1
ATOM 1574 C C . THR A 1 209 ? 7.829 -3.247 14.920 1.00 92.75 209 THR A C 1
ATOM 1576 O O . THR A 1 209 ? 6.983 -3.235 15.809 1.00 92.75 209 THR A O 1
ATOM 1579 N N . SER A 1 210 ? 9.019 -2.658 15.075 1.00 90.31 210 SER A N 1
ATOM 1580 C CA . SER A 1 210 ? 9.423 -1.903 16.264 1.00 90.31 210 SER A CA 1
ATOM 1581 C C . SER A 1 210 ? 9.163 -0.404 16.134 1.00 90.31 210 SER A C 1
ATOM 1583 O O . SER A 1 210 ? 8.833 0.244 17.126 1.00 90.31 210 SER A O 1
ATOM 1585 N N . THR A 1 211 ? 9.288 0.144 14.923 1.00 90.94 211 THR A N 1
ATOM 1586 C CA . THR A 1 211 ? 9.126 1.584 14.663 1.00 90.94 211 THR A CA 1
ATOM 1587 C C . THR A 1 211 ? 7.844 1.923 13.905 1.00 90.94 211 THR A C 1
ATOM 1589 O O . THR A 1 211 ? 7.422 3.078 13.912 1.00 90.94 211 THR A O 1
ATOM 1592 N N . GLY A 1 212 ? 7.223 0.945 13.238 1.00 92.44 212 GLY A N 1
ATOM 1593 C CA . GLY A 1 212 ? 6.143 1.170 12.277 1.00 92.44 212 GLY A CA 1
ATOM 1594 C C . GLY A 1 212 ? 6.627 1.747 10.944 1.00 92.44 212 GLY A C 1
ATOM 1595 O O . GLY A 1 212 ? 5.811 2.117 10.101 1.00 92.44 212 GLY A O 1
ATOM 1596 N N . GLU A 1 213 ? 7.940 1.852 10.721 1.00 94.62 213 GLU A N 1
ATOM 1597 C CA . GLU A 1 213 ? 8.466 2.325 9.446 1.00 94.62 213 GLU A CA 1
ATOM 1598 C C . GLU A 1 213 ? 8.136 1.319 8.338 1.00 94.62 213 GLU A C 1
ATOM 1600 O O . GLU A 1 213 ? 8.538 0.161 8.389 1.00 94.62 213 GLU A O 1
ATOM 1605 N N . ALA A 1 214 ? 7.414 1.761 7.311 1.00 95.75 214 ALA A N 1
ATOM 1606 C CA . ALA A 1 214 ? 7.015 0.915 6.196 1.00 95.75 214 ALA A CA 1
ATOM 1607 C C . ALA A 1 214 ? 7.604 1.423 4.880 1.00 95.75 214 ALA A C 1
ATOM 1609 O O . ALA A 1 214 ? 7.648 2.632 4.628 1.00 95.75 214 ALA A O 1
ATOM 1610 N N . ARG A 1 215 ? 8.014 0.490 4.018 1.00 96.50 215 ARG A N 1
ATOM 1611 C CA . ARG A 1 215 ? 8.432 0.778 2.644 1.00 96.50 215 ARG A CA 1
ATOM 1612 C C . ARG A 1 215 ? 7.524 0.058 1.663 1.00 96.50 215 ARG A C 1
ATOM 1614 O O . ARG A 1 215 ? 7.022 -1.034 1.931 1.00 96.50 215 ARG A O 1
ATOM 1621 N N . MET A 1 216 ? 7.326 0.675 0.512 1.00 96.38 216 MET A N 1
ATOM 1622 C CA . MET A 1 216 ? 6.462 0.193 -0.550 1.00 96.38 216 MET A CA 1
ATOM 1623 C C . MET A 1 216 ? 7.201 0.077 -1.876 1.00 96.38 216 MET A C 1
ATOM 1625 O O . MET A 1 216 ? 8.314 0.580 -2.048 1.00 96.38 216 MET A O 1
ATOM 1629 N N . THR A 1 217 ? 6.522 -0.554 -2.824 1.00 95.69 217 THR A N 1
ATOM 1630 C CA . THR A 1 217 ? 6.926 -0.624 -4.215 1.00 95.69 217 THR A CA 1
ATOM 1631 C C . THR A 1 217 ? 5.851 -0.125 -5.173 1.00 95.69 217 THR A C 1
ATOM 1633 O O . THR A 1 217 ? 4.655 -0.324 -4.932 1.00 95.69 217 THR A O 1
ATOM 1636 N N . CYS A 1 218 ? 6.283 0.507 -6.269 1.00 91.75 218 CYS A N 1
ATOM 1637 C CA . CYS A 1 218 ? 5.428 0.972 -7.358 1.00 91.75 218 CYS A CA 1
ATOM 1638 C C . CYS A 1 218 ? 6.217 1.175 -8.669 1.00 91.75 218 CYS A C 1
ATOM 1640 O O . CYS A 1 218 ? 7.315 1.721 -8.637 1.00 91.75 218 CYS A O 1
ATOM 1642 N N . HIS A 1 219 ? 5.635 0.810 -9.822 1.00 88.12 219 HIS A N 1
ATOM 1643 C CA . HIS A 1 219 ? 6.233 1.022 -11.154 1.00 88.12 219 HIS A CA 1
ATOM 1644 C C . HIS A 1 219 ? 6.157 2.450 -11.679 1.00 88.12 219 HIS A C 1
ATOM 1646 O O . HIS A 1 219 ? 7.084 2.911 -12.329 1.00 88.12 219 HIS A O 1
ATOM 1652 N N . SER A 1 220 ? 5.038 3.139 -11.450 1.00 77.12 220 SER A N 1
ATOM 1653 C CA . SER A 1 220 ? 4.812 4.476 -12.013 1.00 77.12 220 SER A CA 1
ATOM 1654 C C . SER A 1 220 ? 5.880 5.487 -11.604 1.00 77.12 220 SER A C 1
ATOM 1656 O O . SER A 1 220 ? 6.052 6.493 -12.276 1.00 77.12 220 SER A O 1
ATOM 1658 N N . THR A 1 221 ? 6.504 5.263 -10.458 1.00 78.19 221 THR A N 1
ATOM 1659 C CA . THR A 1 221 ? 7.439 6.206 -9.856 1.00 78.19 221 THR A CA 1
ATOM 1660 C C . THR A 1 221 ? 8.721 5.521 -9.383 1.00 78.19 221 THR A C 1
ATOM 1662 O O . THR A 1 221 ? 9.444 6.093 -8.567 1.00 78.19 221 THR A O 1
ATOM 1665 N N . MET A 1 222 ? 8.943 4.280 -9.852 1.00 86.31 222 MET A N 1
ATOM 1666 C CA . MET A 1 222 ? 10.043 3.402 -9.472 1.00 86.31 222 MET A CA 1
ATOM 1667 C C . MET A 1 222 ? 10.352 3.545 -7.988 1.00 86.31 222 MET A C 1
ATOM 1669 O O . MET A 1 222 ? 11.430 3.980 -7.590 1.00 86.31 222 MET A O 1
ATOM 1673 N N . ASP A 1 223 ? 9.366 3.248 -7.152 1.00 88.94 223 ASP A N 1
ATOM 1674 C CA . ASP A 1 223 ? 9.591 3.156 -5.720 1.00 88.94 223 ASP A CA 1
ATOM 1675 C C . ASP A 1 223 ? 9.970 1.724 -5.395 1.00 88.94 223 ASP A C 1
ATOM 1677 O O . ASP A 1 223 ? 9.245 0.787 -5.742 1.00 88.94 223 ASP A O 1
ATOM 1681 N N . HIS A 1 224 ? 11.104 1.553 -4.726 1.00 93.75 224 HIS A N 1
ATOM 1682 C CA . HIS A 1 224 ? 11.498 0.304 -4.093 1.00 93.75 224 HIS A CA 1
ATOM 1683 C C . HIS A 1 224 ? 12.641 0.585 -3.100 1.00 93.75 224 HIS A C 1
ATOM 1685 O O . HIS A 1 224 ? 13.525 1.381 -3.420 1.00 93.75 224 HIS A O 1
ATOM 1691 N N . PRO A 1 225 ? 12.691 -0.064 -1.921 1.00 93.31 225 PRO A N 1
ATOM 1692 C CA . PRO A 1 225 ? 13.791 0.114 -0.965 1.00 93.31 225 PRO A CA 1
ATOM 1693 C C . PRO A 1 225 ? 15.173 -0.295 -1.509 1.00 93.31 225 PRO A C 1
ATOM 1695 O O . PRO A 1 225 ? 16.190 0.167 -1.003 1.00 93.31 225 PRO A O 1
ATOM 1698 N N . ASP A 1 226 ? 15.233 -1.120 -2.558 1.00 91.62 226 ASP A N 1
ATOM 1699 C CA . ASP A 1 226 ? 16.504 -1.497 -3.206 1.00 91.62 226 ASP A CA 1
ATOM 1700 C C . ASP A 1 226 ? 17.191 -0.340 -3.944 1.00 91.62 226 ASP A C 1
ATOM 1702 O O . ASP A 1 226 ? 18.375 -0.441 -4.255 1.00 91.62 226 ASP A O 1
ATOM 1706 N N . LEU A 1 227 ? 16.472 0.746 -4.243 1.00 88.88 227 LEU A N 1
ATOM 1707 C CA . LEU A 1 227 ? 17.058 1.914 -4.904 1.00 88.88 227 LEU A CA 1
ATOM 1708 C C . LEU A 1 227 ? 17.998 2.692 -3.984 1.00 88.88 227 LEU A C 1
ATOM 1710 O O . LEU A 1 227 ? 18.908 3.368 -4.457 1.00 88.88 227 LEU A O 1
ATOM 1714 N N . GLY A 1 228 ? 17.792 2.594 -2.670 1.00 88.31 228 GLY A N 1
ATOM 1715 C CA . GLY A 1 228 ? 18.645 3.238 -1.686 1.00 88.31 228 GLY A CA 1
ATOM 1716 C C . GLY A 1 228 ? 17.963 3.469 -0.334 1.00 88.31 228 GLY A C 1
ATOM 1717 O O . GLY A 1 228 ? 16.758 3.273 -0.185 1.00 88.31 228 GLY A O 1
ATOM 1718 N N . PRO A 1 229 ? 18.715 3.939 0.678 1.00 84.38 229 PRO A N 1
ATOM 1719 C CA . PRO A 1 229 ? 18.224 4.056 2.058 1.00 84.38 229 PRO A CA 1
ATOM 1720 C C . PRO A 1 229 ? 17.001 4.976 2.245 1.00 84.38 229 PRO A C 1
ATOM 1722 O O . PRO A 1 229 ? 16.180 4.765 3.140 1.00 84.38 229 PRO A O 1
ATOM 1725 N N . SER A 1 230 ? 16.847 6.000 1.404 1.00 84.00 230 SER A N 1
ATOM 1726 C CA . SER A 1 230 ? 15.712 6.938 1.428 1.00 84.00 230 SER A CA 1
ATOM 1727 C C . SER A 1 230 ? 14.539 6.508 0.543 1.00 84.00 230 SER A C 1
ATOM 1729 O O . SER A 1 230 ? 13.522 7.197 0.497 1.00 84.00 230 SER A O 1
ATOM 1731 N N . GLU A 1 231 ? 14.662 5.377 -0.150 1.00 89.81 231 GLU A N 1
ATOM 1732 C CA . GLU A 1 231 ? 13.765 5.002 -1.238 1.00 89.81 231 GLU A CA 1
ATOM 1733 C C . GLU A 1 231 ? 12.647 4.063 -0.800 1.00 89.81 231 GLU A C 1
ATOM 1735 O O . GLU A 1 231 ? 12.719 3.386 0.230 1.00 89.81 231 GLU A O 1
ATOM 1740 N N . GLY A 1 232 ? 11.556 4.068 -1.564 1.00 90.62 232 GLY A N 1
ATOM 1741 C CA . GLY A 1 232 ? 10.366 3.285 -1.243 1.00 90.62 232 GLY A CA 1
ATOM 1742 C C . GLY A 1 232 ? 9.631 3.754 0.015 1.00 90.62 232 GLY A C 1
ATOM 1743 O O . GLY A 1 232 ? 8.738 3.052 0.474 1.00 90.62 232 GLY A O 1
ATOM 1744 N N . THR A 1 233 ? 9.965 4.910 0.604 1.00 93.00 233 THR A N 1
ATOM 1745 C CA . THR A 1 233 ? 9.128 5.492 1.667 1.00 93.00 233 THR A CA 1
ATOM 1746 C C . THR A 1 233 ? 7.754 5.810 1.095 1.00 93.00 233 THR A C 1
ATOM 1748 O O . THR A 1 233 ? 7.641 6.449 0.053 1.00 93.00 233 THR A O 1
ATOM 1751 N N . TRP A 1 234 ? 6.678 5.381 1.750 1.00 93.12 234 TRP A N 1
ATOM 1752 C CA . TRP A 1 234 ? 5.341 5.695 1.243 1.00 93.12 234 TRP A CA 1
ATOM 1753 C C . TRP A 1 234 ? 5.002 7.184 1.401 1.00 93.12 234 TRP A C 1
ATOM 1755 O O . TRP A 1 234 ? 4.223 7.738 0.626 1.00 93.12 234 TRP A O 1
ATOM 1765 N N . GLN A 1 235 ? 5.625 7.852 2.377 1.00 92.62 235 GLN A N 1
ATOM 1766 C CA . GLN A 1 235 ? 5.396 9.256 2.706 1.00 92.62 235 GLN A CA 1
ATOM 1767 C C . GLN A 1 235 ? 5.778 10.191 1.559 1.00 92.62 235 GLN A C 1
ATOM 1769 O O . GLN A 1 235 ? 5.158 11.247 1.432 1.00 92.62 235 GLN A O 1
ATOM 1774 N N . ILE A 1 236 ? 6.738 9.817 0.700 1.00 86.31 236 ILE A N 1
ATOM 1775 C CA . ILE A 1 236 ? 7.127 10.636 -0.457 1.00 86.31 236 ILE A CA 1
ATOM 1776 C C . ILE A 1 236 ? 5.931 10.923 -1.375 1.00 86.31 236 ILE A C 1
ATOM 1778 O O . ILE A 1 236 ? 5.828 12.011 -1.929 1.00 86.31 236 ILE A O 1
ATOM 1782 N N . ARG A 1 237 ? 4.963 9.997 -1.456 1.00 86.88 237 ARG A N 1
ATOM 1783 C CA . ARG A 1 237 ? 3.739 10.161 -2.260 1.00 86.88 237 ARG A CA 1
ATOM 1784 C C . ARG A 1 237 ? 2.705 11.073 -1.630 1.00 86.88 237 ARG A C 1
ATOM 1786 O O . ARG A 1 237 ? 1.770 11.477 -2.306 1.00 86.88 237 ARG A O 1
ATOM 1793 N N . THR A 1 238 ? 2.874 11.399 -0.358 1.00 87.94 238 THR A N 1
ATOM 1794 C CA . THR A 1 238 ? 1.989 12.320 0.358 1.00 87.94 238 THR A CA 1
ATOM 1795 C C . THR A 1 238 ? 2.550 13.732 0.457 1.00 87.94 238 THR A C 1
ATOM 1797 O O . THR A 1 238 ? 1.919 14.604 1.051 1.00 87.94 238 THR A O 1
ATOM 1800 N N . GLN A 1 239 ? 3.734 13.968 -0.114 1.00 80.06 239 GLN A N 1
ATOM 1801 C CA . GLN A 1 239 ? 4.323 15.297 -0.181 1.00 80.06 239 GLN A CA 1
ATOM 1802 C C . GLN A 1 239 ? 3.656 16.110 -1.297 1.00 80.06 239 GLN A C 1
ATOM 1804 O O . GLN A 1 239 ? 3.466 15.629 -2.412 1.00 80.06 239 GLN A O 1
ATOM 1809 N N . GLY A 1 240 ? 3.316 17.362 -0.995 1.00 71.62 240 GLY A N 1
ATOM 1810 C CA . GLY A 1 240 ? 2.662 18.267 -1.940 1.00 71.62 240 GLY A CA 1
ATOM 1811 C C . GLY A 1 240 ? 1.156 18.030 -2.091 1.00 71.62 240 GLY A C 1
ATOM 1812 O O . GLY A 1 240 ? 0.504 17.427 -1.241 1.00 71.62 240 GLY A O 1
ATOM 1813 N N . GLU A 1 241 ? 0.590 18.568 -3.171 1.00 69.56 241 GLU A N 1
ATOM 1814 C CA . GLU A 1 241 ? -0.861 18.568 -3.407 1.00 69.56 241 GLU A CA 1
ATOM 1815 C C . GLU A 1 241 ? -1.356 17.344 -4.194 1.00 69.56 241 GLU A C 1
ATOM 1817 O O . GLU A 1 241 ? -2.566 17.135 -4.292 1.00 69.56 241 GLU A O 1
ATOM 1822 N N . GLU A 1 242 ? -0.455 16.523 -4.749 1.00 73.62 242 GLU A N 1
ATOM 1823 C CA . GLU A 1 242 ? -0.852 15.455 -5.673 1.00 73.62 242 GLU A CA 1
ATOM 1824 C C . GLU A 1 242 ? -1.653 14.349 -4.985 1.00 73.62 242 GLU A C 1
ATOM 1826 O O . GLU A 1 242 ? -2.698 13.964 -5.515 1.00 73.62 242 GLU A O 1
ATOM 1831 N N . HIS A 1 243 ? -1.211 13.857 -3.817 1.00 86.25 243 HIS A N 1
ATOM 1832 C CA . HIS A 1 243 ? -1.909 12.798 -3.077 1.00 86.25 243 HIS A CA 1
ATOM 1833 C C . HIS A 1 243 ? -1.787 12.901 -1.535 1.00 86.25 243 HIS A C 1
ATOM 1835 O O . HIS A 1 243 ? -1.190 12.032 -0.897 1.00 86.25 243 HIS A O 1
ATOM 1841 N N . PRO A 1 244 ? -2.385 13.915 -0.882 1.00 91.75 244 PRO A N 1
ATOM 1842 C CA . PRO A 1 244 ? -2.243 14.126 0.566 1.00 91.75 244 PRO A CA 1
ATOM 1843 C C . PRO A 1 244 ? -2.945 13.069 1.443 1.00 91.75 244 PRO A C 1
ATOM 1845 O O . PRO A 1 244 ? -2.784 13.078 2.667 1.00 91.75 244 PRO A O 1
ATOM 1848 N N . PHE A 1 245 ? -3.740 12.174 0.846 1.00 95.62 245 PHE A N 1
ATOM 1849 C CA . PHE A 1 245 ? -4.542 11.186 1.564 1.00 95.62 245 PHE A CA 1
ATOM 1850 C C . PHE A 1 245 ? -4.125 9.748 1.247 1.00 95.62 245 PHE A C 1
ATOM 1852 O O . PHE A 1 245 ? -3.804 9.429 0.104 1.00 95.62 245 PHE A O 1
ATOM 1859 N N . VAL A 1 246 ? -4.209 8.865 2.244 1.00 97.31 246 VAL A N 1
ATOM 1860 C CA . VAL A 1 246 ? -3.793 7.458 2.173 1.00 97.31 246 VAL A CA 1
ATOM 1861 C C . VAL A 1 246 ? -4.919 6.542 2.641 1.00 97.31 246 VAL A C 1
ATOM 1863 O O . VAL A 1 246 ? -5.561 6.790 3.662 1.00 97.31 246 VAL A O 1
ATOM 1866 N N . SER A 1 247 ? -5.139 5.454 1.908 1.00 98.12 247 SER A N 1
ATOM 1867 C CA . SER A 1 247 ? -5.928 4.309 2.367 1.00 98.12 247 SER A CA 1
ATOM 1868 C C . SER A 1 247 ? -5.015 3.101 2.543 1.00 98.12 247 SER A C 1
ATOM 1870 O O . SER A 1 247 ? -4.248 2.777 1.636 1.00 98.12 247 SER A O 1
ATOM 1872 N N . ILE A 1 248 ? -5.119 2.433 3.689 1.00 98.56 248 ILE A N 1
ATOM 1873 C CA . ILE A 1 248 ? -4.388 1.206 4.013 1.00 98.56 248 ILE A CA 1
ATOM 1874 C C . ILE A 1 248 ? -5.360 0.028 3.897 1.00 98.56 248 ILE A C 1
ATOM 1876 O O . ILE A 1 248 ? -6.364 -0.046 4.616 1.00 98.56 248 ILE A O 1
ATOM 1880 N N . LEU A 1 249 ? -5.064 -0.884 2.974 1.00 98.62 249 LEU A N 1
ATOM 1881 C CA . LEU A 1 249 ? -5.841 -2.084 2.682 1.00 98.62 249 LEU A CA 1
ATOM 1882 C C . LEU A 1 249 ? -5.017 -3.303 3.095 1.00 98.62 249 LEU A C 1
ATOM 1884 O O . LEU A 1 249 ? -4.026 -3.642 2.453 1.00 98.62 249 LEU A O 1
ATOM 1888 N N . HIS A 1 250 ? -5.434 -3.938 4.181 1.00 98.31 250 HIS A N 1
ATOM 1889 C CA . HIS A 1 250 ? -4.698 -5.009 4.833 1.00 98.31 250 HIS A CA 1
ATOM 1890 C C . HIS A 1 250 ? -5.332 -6.366 4.525 1.00 98.31 250 HIS A C 1
ATOM 1892 O O . HIS A 1 250 ? -6.524 -6.558 4.785 1.00 98.31 250 HIS A O 1
ATOM 1898 N N . PHE A 1 251 ? -4.557 -7.302 3.978 1.00 97.94 251 PHE A N 1
ATOM 1899 C CA . PHE A 1 251 ? -5.011 -8.685 3.810 1.00 97.94 251 PHE A CA 1
ATOM 1900 C C . PHE A 1 251 ? -4.981 -9.366 5.174 1.00 97.94 251 PHE A C 1
ATOM 1902 O O . PHE A 1 251 ? -3.965 -9.328 5.846 1.00 97.94 251 PHE A O 1
ATOM 1909 N N . SER A 1 252 ? -6.101 -9.929 5.610 1.00 96.12 252 SER A N 1
ATOM 1910 C CA . SER A 1 252 ? -6.320 -10.266 7.031 1.00 96.12 252 SER A CA 1
ATOM 1911 C C . SER A 1 252 ? -6.458 -11.761 7.310 1.00 96.12 252 SER A C 1
ATOM 1913 O O . SER A 1 252 ? -6.807 -12.163 8.419 1.00 96.12 252 SER A O 1
ATOM 1915 N N . ASP A 1 253 ? -6.236 -12.598 6.301 1.00 92.88 253 ASP A N 1
ATOM 1916 C CA . ASP A 1 253 ? -6.411 -14.047 6.399 1.00 92.88 253 ASP A CA 1
ATOM 1917 C C . ASP A 1 253 ? -5.400 -14.713 7.339 1.00 92.88 253 ASP A C 1
ATOM 1919 O O . ASP A 1 253 ? -5.681 -15.767 7.908 1.00 92.88 253 ASP A O 1
ATOM 1923 N N . ASP A 1 254 ? -4.254 -14.068 7.537 1.00 92.62 254 ASP A N 1
ATOM 1924 C CA . ASP A 1 254 ? -3.164 -14.494 8.406 1.00 92.62 254 ASP A CA 1
ATOM 1925 C C . ASP A 1 254 ? -3.050 -13.646 9.690 1.00 92.62 254 ASP A C 1
ATOM 1927 O O . ASP A 1 254 ? -2.005 -13.634 10.348 1.00 92.62 254 ASP A O 1
ATOM 1931 N N . ASP A 1 255 ? -4.100 -12.905 10.056 1.00 93.62 255 ASP A N 1
ATOM 1932 C CA . ASP A 1 255 ? -4.123 -12.140 11.302 1.00 93.62 255 ASP A CA 1
ATOM 1933 C C . ASP A 1 255 ? -4.066 -13.043 12.542 1.00 93.62 255 ASP A C 1
ATOM 1935 O O . ASP A 1 255 ? -4.735 -14.082 12.595 1.00 93.62 255 ASP A O 1
ATOM 1939 N N . PRO A 1 256 ? -3.335 -12.634 13.598 1.00 90.56 256 PRO A N 1
ATOM 1940 C CA . PRO A 1 256 ? -3.374 -13.349 14.861 1.00 90.56 256 PRO A CA 1
ATOM 1941 C C . PRO A 1 256 ? -4.794 -13.312 15.436 1.00 90.56 256 PRO A C 1
ATOM 1943 O O . PRO A 1 256 ? -5.401 -12.250 15.606 1.00 90.56 256 PRO A O 1
ATOM 1946 N N . ALA A 1 257 ? -5.327 -14.488 15.769 1.00 87.88 257 ALA A N 1
ATOM 1947 C CA . ALA A 1 257 ? -6.629 -14.585 16.410 1.00 87.88 257 ALA A CA 1
ATOM 1948 C C . ALA A 1 257 ? -6.593 -13.893 17.789 1.00 87.88 257 ALA A C 1
ATOM 1950 O O . ALA A 1 257 ? -5.701 -14.187 18.593 1.00 87.88 257 ALA A O 1
ATOM 1951 N N . PRO A 1 258 ? -7.564 -13.018 18.112 1.00 87.69 258 PRO A N 1
ATOM 1952 C CA . PRO A 1 258 ? -7.656 -12.442 19.446 1.00 87.69 258 PRO A CA 1
ATOM 1953 C C . PRO A 1 258 ? -7.820 -13.529 20.512 1.00 87.69 258 PRO A C 1
ATOM 1955 O O . PRO A 1 258 ? -8.489 -14.543 20.294 1.00 87.69 258 PRO A O 1
ATOM 1958 N N . SER A 1 259 ? -7.271 -13.294 21.705 1.00 89.69 259 SER A N 1
ATOM 1959 C CA . SER A 1 259 ? -7.466 -14.205 22.835 1.00 89.69 259 SER A CA 1
ATOM 1960 C C . SER A 1 259 ? -8.955 -14.343 23.191 1.00 89.69 259 SER A C 1
ATOM 1962 O O . SER A 1 259 ? -9.784 -13.474 22.890 1.00 89.69 259 SER A O 1
ATOM 1964 N N . ALA A 1 260 ? -9.321 -15.428 23.879 1.00 90.69 260 ALA A N 1
ATOM 1965 C CA . ALA A 1 260 ? -10.702 -15.625 24.326 1.00 90.69 260 ALA A CA 1
ATOM 1966 C C . ALA A 1 260 ? -11.173 -14.485 25.252 1.00 90.69 260 ALA A C 1
ATOM 1968 O O . ALA A 1 260 ? -12.333 -14.078 25.188 1.00 90.69 260 ALA A O 1
ATOM 1969 N N . ALA A 1 261 ? -10.256 -13.937 26.060 1.00 89.94 261 ALA A N 1
ATOM 1970 C CA . ALA A 1 261 ? -10.509 -12.795 26.933 1.00 89.94 261 ALA A CA 1
ATOM 1971 C C . ALA A 1 261 ? -10.855 -11.529 26.134 1.00 89.94 261 ALA A C 1
ATOM 1973 O O . ALA A 1 261 ? -11.869 -10.896 26.415 1.00 89.94 261 ALA A O 1
ATOM 1974 N N . LEU A 1 262 ? -10.086 -11.206 25.088 1.00 91.25 262 LEU A N 1
ATOM 1975 C CA . LEU A 1 262 ? -10.384 -10.062 24.218 1.00 91.25 262 LEU A CA 1
ATOM 1976 C C . LEU A 1 262 ? -11.669 -10.284 23.411 1.00 91.25 262 LEU A C 1
ATOM 1978 O O . LEU A 1 262 ? -12.502 -9.391 23.295 1.00 91.25 262 LEU A O 1
ATOM 1982 N N . THR A 1 263 ? -11.903 -11.505 22.928 1.00 91.50 263 THR A N 1
ATOM 1983 C CA . THR A 1 263 ? -13.145 -11.857 22.218 1.00 91.50 263 THR A CA 1
ATOM 1984 C C . THR A 1 263 ? -14.387 -11.699 23.108 1.00 91.50 263 THR A C 1
ATOM 1986 O O . THR A 1 263 ? -15.471 -11.365 22.618 1.00 91.50 263 THR A O 1
ATOM 1989 N N . ALA A 1 264 ? -14.252 -11.901 24.424 1.00 92.00 264 ALA A N 1
ATOM 1990 C CA . ALA A 1 264 ? -15.330 -11.692 25.390 1.00 92.00 264 ALA A CA 1
ATOM 1991 C C . ALA A 1 264 ? -15.714 -10.209 25.562 1.00 92.00 264 ALA A C 1
ATOM 1993 O O . ALA A 1 264 ? -16.809 -9.922 26.053 1.00 92.00 264 ALA A O 1
ATOM 1994 N N . LEU A 1 265 ? -14.874 -9.269 25.107 1.00 92.75 265 LEU A N 1
ATOM 1995 C CA . LEU A 1 265 ? -15.154 -7.828 25.109 1.00 92.75 265 LEU A CA 1
ATOM 1996 C C . LEU A 1 265 ? -16.157 -7.400 24.028 1.00 92.75 265 LEU A C 1
ATOM 1998 O O . LEU A 1 265 ? -16.593 -6.251 24.027 1.00 92.75 265 LEU A O 1
ATOM 2002 N N . ALA A 1 266 ? -16.561 -8.301 23.128 1.00 94.62 266 ALA A N 1
ATOM 2003 C CA . ALA A 1 266 ? -17.576 -8.004 22.125 1.00 94.62 266 ALA A CA 1
ATOM 2004 C C . ALA A 1 266 ? -18.900 -7.528 22.759 1.00 94.62 266 ALA A C 1
ATOM 2006 O O . ALA A 1 266 ? -19.348 -8.041 23.789 1.00 94.62 266 ALA A O 1
ATOM 2007 N N . GLY A 1 267 ? -19.543 -6.568 22.098 1.00 95.69 267 GLY A N 1
ATOM 2008 C CA . GLY A 1 267 ? -20.768 -5.915 22.543 1.00 95.69 267 GLY A CA 1
ATOM 2009 C C . GLY A 1 267 ? -20.636 -4.396 22.595 1.00 95.69 267 GLY A C 1
ATOM 2010 O O . GLY A 1 267 ? -19.732 -3.806 22.001 1.00 95.69 267 GLY A O 1
ATOM 2011 N N . TRP A 1 268 ? -21.582 -3.771 23.290 1.00 97.00 268 TRP A N 1
ATOM 2012 C CA . TRP A 1 268 ? -21.658 -2.324 23.445 1.00 97.00 268 TRP A CA 1
ATOM 2013 C C . TRP A 1 268 ? -20.884 -1.821 24.664 1.00 97.00 268 TRP A C 1
ATOM 2015 O O . TRP A 1 268 ? -20.921 -2.426 25.734 1.00 97.00 268 TRP A O 1
ATOM 2025 N N . TRP A 1 269 ? -20.270 -0.657 24.488 1.00 97.00 269 TRP A N 1
ATOM 2026 C CA . TRP A 1 269 ? -19.509 0.084 25.479 1.00 97.00 269 TRP A CA 1
ATOM 2027 C C . TRP A 1 269 ? -19.886 1.561 25.411 1.00 97.00 269 TRP A C 1
ATOM 2029 O O . TRP A 1 269 ? -20.006 2.139 24.331 1.00 97.00 269 TRP A O 1
ATOM 2039 N N . LYS A 1 270 ? -20.059 2.192 26.566 1.00 96.31 270 LYS A N 1
ATOM 2040 C CA . LYS A 1 270 ? -20.170 3.640 26.707 1.00 96.31 270 LYS A CA 1
ATOM 2041 C C . LYS A 1 270 ? -18.764 4.217 26.826 1.00 96.31 270 LYS A C 1
ATOM 2043 O O . LYS A 1 270 ? -18.041 3.876 27.754 1.00 96.31 270 LYS A O 1
ATOM 2048 N N . LEU A 1 271 ? -18.387 5.083 25.894 1.00 94.44 271 LEU A N 1
ATOM 2049 C CA . LEU A 1 271 ? -17.119 5.802 25.900 1.00 94.44 271 LEU A CA 1
ATOM 2050 C C . LEU A 1 271 ? -17.308 7.199 26.489 1.00 94.44 271 LEU A C 1
ATOM 2052 O O . LEU A 1 271 ? -18.217 7.923 26.082 1.00 94.44 271 LEU A O 1
ATOM 2056 N N . ALA A 1 272 ? -16.427 7.593 27.400 1.00 92.69 272 ALA A N 1
ATOM 2057 C CA . ALA A 1 272 ? -16.243 8.966 27.844 1.00 92.69 272 ALA A CA 1
ATOM 2058 C C . ALA A 1 272 ? -14.896 9.472 27.313 1.00 92.69 272 ALA A C 1
ATOM 2060 O O . ALA A 1 272 ? -13.842 9.138 27.852 1.00 92.69 272 ALA A O 1
ATOM 2061 N N . LEU A 1 273 ? -14.949 10.270 26.247 1.00 85.62 273 LEU A N 1
ATOM 2062 C CA . LEU A 1 273 ? -13.788 10.913 25.642 1.00 85.62 273 LEU A CA 1
ATOM 2063 C C . LEU A 1 273 ? -13.573 12.287 26.283 1.00 85.62 273 LEU A C 1
ATOM 2065 O O . LEU A 1 273 ? -14.521 13.077 26.395 1.00 85.62 273 LEU A O 1
ATOM 2069 N N . LEU A 1 274 ? -12.337 12.570 26.711 1.00 80.50 274 LEU A N 1
ATOM 2070 C CA . LEU A 1 274 ? -11.962 13.842 27.350 1.00 80.50 274 LEU A CA 1
ATOM 2071 C C . LEU A 1 274 ? -12.871 14.220 28.538 1.00 80.50 274 LEU A C 1
ATOM 2073 O O . LEU A 1 274 ? -13.125 15.398 28.791 1.00 80.50 274 LEU A O 1
ATOM 2077 N N . GLY A 1 275 ? -13.459 13.224 29.209 1.00 75.25 275 GLY A N 1
ATOM 2078 C CA . GLY A 1 275 ? -14.404 13.403 30.319 1.00 75.25 275 GLY A CA 1
ATOM 2079 C C . GLY A 1 275 ? -15.712 14.139 29.985 1.00 75.25 275 GLY A C 1
ATOM 2080 O O . GLY A 1 275 ? -16.533 14.336 30.875 1.00 75.25 275 GLY A O 1
ATOM 2081 N N . THR A 1 276 ? -15.933 14.550 28.733 1.00 76.94 276 THR A N 1
ATOM 2082 C CA . THR A 1 276 ? -17.018 15.480 28.361 1.00 76.94 276 THR A CA 1
ATOM 2083 C C . THR A 1 276 ? -17.875 14.976 27.209 1.00 76.94 276 THR A C 1
ATOM 2085 O O . THR A 1 276 ? -19.068 15.276 27.153 1.00 76.94 276 THR A O 1
ATOM 2088 N N . LYS A 1 277 ? -17.311 14.175 26.301 1.00 88.75 277 LYS A N 1
ATOM 2089 C CA . LYS A 1 277 ? -18.030 13.644 25.144 1.00 88.75 277 LYS A CA 1
ATOM 2090 C C . LYS A 1 277 ? -18.376 12.180 25.379 1.00 88.75 277 LYS A C 1
ATOM 2092 O O . LYS A 1 277 ? -17.494 11.335 25.493 1.00 88.75 277 LYS A O 1
ATOM 2097 N N . THR A 1 278 ? -19.670 11.872 25.434 1.00 93.00 278 THR A N 1
ATOM 2098 C CA . THR A 1 278 ? -20.146 10.485 25.493 1.00 93.00 278 THR A CA 1
ATOM 2099 C C . THR A 1 278 ? -20.410 9.944 24.095 1.00 93.00 278 THR A C 1
ATOM 2101 O O . THR A 1 278 ? -21.165 10.543 23.329 1.00 93.00 278 THR A O 1
ATOM 2104 N N . LEU A 1 279 ? -19.823 8.791 23.787 1.00 94.56 279 LEU A N 1
ATOM 2105 C CA . LEU A 1 279 ? -20.055 8.010 22.572 1.00 94.56 279 LEU A CA 1
ATOM 2106 C C . LEU A 1 279 ? -20.410 6.567 22.955 1.00 94.56 279 LEU A C 1
ATOM 2108 O O . LEU A 1 279 ? -20.214 6.152 24.094 1.00 94.56 279 LEU A O 1
ATOM 2112 N N . TYR A 1 280 ? -20.936 5.793 22.012 1.00 96.31 280 TYR A N 1
ATOM 2113 C CA . TYR A 1 280 ? -21.266 4.383 22.214 1.00 96.31 280 TYR A CA 1
ATOM 2114 C C . TYR A 1 280 ? -20.524 3.549 21.181 1.00 96.31 280 TYR A C 1
ATOM 2116 O O . TYR A 1 280 ? -20.801 3.663 19.990 1.00 96.31 280 TYR A O 1
ATOM 2124 N N . LEU A 1 281 ? -19.577 2.742 21.641 1.00 97.06 281 LEU A N 1
ATOM 2125 C CA . LEU A 1 281 ? -18.743 1.843 20.853 1.00 97.06 281 LEU A CA 1
ATOM 2126 C C . LEU A 1 281 ? -19.376 0.453 20.815 1.00 97.06 281 LEU A C 1
ATOM 2128 O O . LEU A 1 281 ? -19.815 -0.063 21.835 1.00 97.06 281 LEU A O 1
ATOM 2132 N N . HIS A 1 282 ? -19.384 -0.178 19.651 1.00 97.44 282 HIS A N 1
ATOM 2133 C CA . HIS A 1 282 ? -19.765 -1.567 19.469 1.00 97.44 282 HIS A CA 1
ATOM 2134 C C . HIS A 1 282 ? -18.594 -2.354 18.884 1.00 97.44 282 HIS A C 1
ATOM 2136 O O . HIS A 1 282 ? -18.132 -2.054 17.780 1.00 97.44 282 HIS A O 1
ATOM 2142 N N . LEU A 1 283 ? -18.173 -3.402 19.588 1.00 97.00 283 LEU A N 1
ATOM 2143 C CA . LEU A 1 283 ? -17.146 -4.343 19.149 1.00 97.00 283 LEU A CA 1
ATOM 2144 C C . LEU A 1 283 ? -17.794 -5.661 18.725 1.00 97.00 283 LEU A C 1
ATOM 2146 O O . LEU A 1 283 ? -18.579 -6.257 19.459 1.00 97.00 283 LEU A O 1
ATOM 2150 N N . THR A 1 284 ? -17.460 -6.146 17.535 1.00 94.75 284 THR A N 1
ATOM 2151 C CA . THR A 1 284 ? -17.855 -7.489 17.083 1.00 94.75 284 THR A CA 1
ATOM 2152 C C . THR A 1 284 ? -16.776 -8.508 17.438 1.00 94.75 284 THR A C 1
ATOM 2154 O O . THR A 1 284 ? -15.604 -8.160 17.533 1.00 94.75 284 THR A O 1
ATOM 2157 N N . LYS A 1 285 ? -17.138 -9.791 17.556 1.00 92.00 285 LYS A N 1
ATOM 2158 C CA . LYS A 1 285 ? -16.158 -10.874 17.770 1.00 92.00 285 LYS A CA 1
ATOM 2159 C C . LYS A 1 285 ? -15.179 -11.054 16.605 1.00 92.00 285 LYS A C 1
ATOM 2161 O O . LYS A 1 285 ? -14.119 -11.628 16.792 1.00 92.00 285 LYS A O 1
ATOM 2166 N N . THR A 1 286 ? -15.539 -10.579 15.416 1.00 88.38 286 THR A N 1
ATOM 2167 C CA . THR A 1 286 ? -14.754 -10.717 14.182 1.00 88.38 286 THR A CA 1
ATOM 2168 C C . THR A 1 286 ? -13.806 -9.538 13.944 1.00 88.38 286 THR A C 1
ATOM 2170 O O . THR A 1 286 ? -13.370 -9.330 12.817 1.00 88.38 286 THR A O 1
ATOM 2173 N N . GLY A 1 287 ? -13.531 -8.711 14.959 1.00 93.06 287 GLY A N 1
ATOM 2174 C CA . GLY A 1 287 ? -12.572 -7.611 14.824 1.00 93.06 287 GLY A CA 1
ATOM 2175 C C . GLY A 1 287 ? -13.121 -6.339 14.170 1.00 93.06 287 GLY A C 1
ATOM 2176 O O . GLY A 1 287 ? -12.345 -5.454 13.842 1.00 93.06 287 GLY A O 1
ATOM 2177 N N . ALA A 1 288 ? -14.431 -6.203 13.936 1.00 95.56 288 ALA A N 1
ATOM 2178 C CA . ALA A 1 288 ? -15.020 -4.935 13.479 1.00 95.56 288 ALA A CA 1
ATOM 2179 C C . ALA A 1 288 ? -15.452 -4.060 14.663 1.00 95.56 288 ALA A C 1
ATOM 2181 O O . ALA A 1 288 ? -16.019 -4.572 15.636 1.00 95.56 288 ALA A O 1
ATOM 2182 N N . ALA A 1 289 ? -15.238 -2.752 14.536 1.00 97.38 289 ALA A N 1
ATOM 2183 C CA . ALA A 1 289 ? -15.625 -1.722 15.488 1.00 97.38 289 ALA A CA 1
ATOM 2184 C C . ALA A 1 289 ? -16.507 -0.660 14.813 1.00 97.38 289 ALA A C 1
ATOM 2186 O O . ALA A 1 289 ? -16.375 -0.352 13.625 1.00 97.38 289 ALA A O 1
ATOM 2187 N N . ALA A 1 290 ? -17.438 -0.098 15.571 1.00 97.44 290 ALA A N 1
ATOM 2188 C CA . ALA A 1 290 ? -18.289 0.992 15.116 1.00 97.44 290 ALA A CA 1
ATOM 2189 C C . ALA A 1 290 ? -18.710 1.846 16.306 1.00 97.44 290 ALA A C 1
ATOM 2191 O O . ALA A 1 290 ? -18.937 1.293 17.378 1.00 97.44 290 ALA A O 1
ATOM 2192 N N . TRP A 1 291 ? -18.889 3.156 16.132 1.00 96.06 291 TRP A N 1
ATOM 2193 C CA . TRP A 1 291 ? -19.452 3.986 17.200 1.00 96.06 291 TRP A CA 1
ATOM 2194 C C . TRP A 1 291 ? -20.633 4.844 16.749 1.00 96.06 291 TRP A C 1
ATOM 2196 O O . TRP A 1 291 ? -20.790 5.166 15.569 1.00 96.06 291 TRP A O 1
ATOM 2206 N N . THR A 1 292 ? -21.492 5.206 17.702 1.00 95.94 292 THR A N 1
ATOM 2207 C CA . THR A 1 292 ? -22.629 6.122 17.533 1.00 95.94 292 THR A CA 1
ATOM 2208 C C . THR A 1 292 ? -22.646 7.178 18.633 1.00 95.94 292 THR A C 1
ATOM 2210 O O . THR A 1 292 ? -22.257 6.923 19.766 1.00 95.94 292 THR A O 1
ATOM 2213 N N . ALA A 1 293 ? -23.142 8.380 18.327 1.00 94.19 293 ALA A N 1
ATOM 2214 C CA . ALA A 1 293 ? -23.356 9.414 19.348 1.00 94.19 293 ALA A CA 1
ATOM 2215 C C . ALA A 1 293 ? -24.591 9.132 20.227 1.00 94.19 293 ALA A C 1
ATOM 2217 O O . ALA A 1 293 ? -24.714 9.643 21.335 1.00 94.19 293 ALA A O 1
ATOM 2218 N N . ARG A 1 294 ? -25.540 8.335 19.719 1.00 92.81 294 ARG A N 1
ATOM 2219 C CA . ARG A 1 294 ? -26.779 7.988 20.422 1.00 92.81 294 ARG A CA 1
ATOM 2220 C C . ARG A 1 294 ? -26.649 6.637 21.104 1.00 92.81 294 ARG A C 1
ATOM 2222 O O . ARG A 1 294 ? -26.048 5.723 20.536 1.00 92.81 294 ARG A O 1
ATOM 2229 N N . LYS A 1 295 ? -27.279 6.534 22.275 1.00 94.12 295 LYS A N 1
ATOM 2230 C CA . LYS A 1 295 ? -27.394 5.302 23.052 1.00 94.12 295 LYS A CA 1
ATOM 2231 C C . LYS A 1 295 ? -28.087 4.220 22.214 1.00 94.12 295 LYS A C 1
ATOM 2233 O O . LYS A 1 295 ? -29.126 4.515 21.613 1.00 94.12 295 LYS A O 1
ATOM 2238 N N . PRO A 1 296 ? -27.536 3.000 22.140 1.00 93.88 296 PRO A N 1
ATOM 2239 C CA . PRO A 1 296 ? -28.171 1.901 21.428 1.00 93.88 296 PRO A CA 1
ATOM 2240 C C . PRO A 1 296 ? -29.433 1.433 22.161 1.00 93.88 296 PRO A C 1
ATOM 2242 O O . PRO A 1 296 ? -29.515 1.488 23.386 1.00 93.88 296 PRO A O 1
ATOM 2245 N N . THR A 1 297 ? -30.415 0.943 21.407 1.00 90.69 297 THR A N 1
ATOM 2246 C CA . THR A 1 297 ? -31.658 0.358 21.945 1.00 90.69 297 THR A CA 1
ATOM 2247 C C . THR A 1 297 ? -31.690 -1.169 21.858 1.00 90.69 297 THR A C 1
ATOM 2249 O O . THR A 1 297 ? -32.645 -1.789 22.316 1.00 90.69 297 THR A O 1
ATOM 2252 N N . GLY A 1 298 ? -30.665 -1.789 21.268 1.00 90.19 298 GLY A N 1
ATOM 2253 C CA . GLY A 1 298 ? -30.569 -3.233 21.076 1.00 90.19 298 GLY A CA 1
ATOM 2254 C C . GLY A 1 298 ? -29.131 -3.731 21.175 1.00 90.19 298 GLY A C 1
ATOM 2255 O O . GLY A 1 298 ? -28.194 -2.949 21.310 1.00 90.19 298 GLY A O 1
ATOM 2256 N N . THR A 1 299 ? -28.958 -5.049 21.099 1.00 89.81 299 THR A N 1
ATOM 2257 C CA . THR A 1 299 ? -27.664 -5.724 21.299 1.00 89.81 299 THR A CA 1
ATOM 2258 C C . THR A 1 299 ? -26.832 -5.865 20.025 1.00 89.81 299 THR A C 1
ATOM 2260 O O . THR A 1 299 ? -25.657 -6.202 20.106 1.00 89.81 299 THR A O 1
ATOM 2263 N N . GLY A 1 300 ? -27.433 -5.631 18.856 1.00 91.81 300 GLY A N 1
ATOM 2264 C CA . GLY A 1 300 ? -26.755 -5.730 17.567 1.00 91.81 300 GLY A CA 1
ATOM 2265 C C . GLY A 1 300 ? -25.902 -4.506 17.232 1.00 91.81 300 GLY A C 1
ATOM 2266 O O . GLY A 1 300 ? -26.074 -3.430 17.809 1.00 91.81 300 GLY A O 1
ATOM 2267 N N . ALA A 1 301 ? -25.025 -4.674 16.241 1.00 92.00 301 ALA A N 1
ATOM 2268 C CA . ALA A 1 301 ? -24.220 -3.594 15.684 1.00 92.00 301 ALA A CA 1
ATOM 2269 C C . ALA A 1 301 ? -25.099 -2.463 15.107 1.00 92.00 301 ALA A C 1
ATOM 2271 O O . ALA A 1 301 ? -26.190 -2.725 14.585 1.00 92.00 301 ALA A O 1
ATOM 2272 N N . PRO A 1 302 ? -24.633 -1.203 15.144 1.00 93.25 302 PRO A N 1
ATOM 2273 C CA . PRO A 1 302 ? -25.390 -0.084 14.600 1.00 93.25 302 PRO A CA 1
ATOM 2274 C C . PRO A 1 302 ? -25.530 -0.188 13.075 1.00 93.25 302 PRO A C 1
ATOM 2276 O O . PRO A 1 302 ? -24.553 -0.406 12.358 1.00 93.25 302 PRO A O 1
ATOM 2279 N N . SER A 1 303 ? -26.738 0.051 12.557 1.00 90.56 303 SER A N 1
ATOM 2280 C CA . SER A 1 303 ? -26.993 0.081 11.108 1.00 90.56 303 SER A CA 1
ATOM 2281 C C . SER A 1 303 ? -26.413 1.326 10.424 1.00 90.56 303 SER A C 1
ATOM 2283 O O . SER A 1 303 ? -25.978 1.258 9.275 1.00 90.56 303 SER A O 1
ATOM 2285 N N . LYS A 1 304 ? -26.372 2.459 11.139 1.00 92.00 304 LYS A N 1
ATOM 2286 C CA . LYS A 1 304 ? -25.825 3.746 10.682 1.00 92.00 304 LYS A CA 1
ATOM 2287 C C . LYS A 1 304 ? -24.824 4.290 11.707 1.00 92.00 304 LYS A C 1
ATOM 2289 O O . LYS A 1 304 ? -25.172 5.188 12.475 1.00 92.00 304 LYS A O 1
ATOM 2294 N N . PRO A 1 305 ? -23.620 3.705 11.786 1.00 95.75 305 PRO A N 1
ATOM 2295 C CA . PRO A 1 305 ? -22.593 4.214 12.677 1.00 95.75 305 PRO A CA 1
ATOM 2296 C C . PRO A 1 305 ? -22.084 5.578 12.215 1.00 95.75 305 PRO A C 1
ATOM 2298 O O . PRO A 1 305 ? -22.135 5.896 11.028 1.00 95.75 305 PRO A O 1
ATOM 2301 N N . ALA A 1 306 ? -21.582 6.361 13.163 1.00 95.25 306 ALA A N 1
ATOM 2302 C CA . ALA A 1 306 ? -20.911 7.624 12.889 1.00 95.25 306 ALA A CA 1
ATOM 2303 C C . ALA A 1 306 ? -19.465 7.411 12.412 1.00 95.25 306 ALA A C 1
ATOM 2305 O O . ALA A 1 306 ? -19.000 8.163 11.564 1.00 95.25 306 ALA A O 1
ATOM 2306 N N . ALA A 1 307 ? -18.791 6.356 12.886 1.00 95.38 307 ALA A N 1
ATOM 2307 C CA . ALA A 1 307 ? -17.549 5.871 12.288 1.00 95.38 307 ALA A CA 1
ATOM 2308 C C . ALA A 1 307 ? -17.452 4.343 12.334 1.00 95.38 307 ALA A C 1
ATOM 2310 O O . ALA A 1 307 ? -18.124 3.675 13.127 1.00 95.38 307 ALA A O 1
ATOM 2311 N N . ARG A 1 308 ? -16.601 3.802 11.463 1.00 97.00 308 ARG A N 1
ATOM 2312 C CA . ARG A 1 308 ? -16.290 2.376 11.342 1.00 97.00 308 ARG A CA 1
ATOM 2313 C C . ARG A 1 308 ? -14.788 2.181 11.486 1.00 97.00 308 ARG A C 1
ATOM 2315 O O . ARG A 1 308 ? -14.016 3.046 11.080 1.00 97.00 308 ARG A O 1
ATOM 2322 N N . GLY A 1 309 ? -14.405 1.041 12.032 1.00 97.44 309 GLY A N 1
ATOM 2323 C CA . GLY A 1 309 ? -13.017 0.671 12.235 1.00 97.44 309 GLY A CA 1
ATOM 2324 C C . GLY A 1 309 ? -12.861 -0.827 12.434 1.00 97.44 309 GLY A C 1
ATOM 2325 O O . GLY A 1 309 ? -13.826 -1.597 12.344 1.00 97.44 309 GLY A O 1
ATOM 2326 N N . HIS A 1 310 ? -11.638 -1.223 12.739 1.00 97.50 310 HIS A N 1
ATOM 2327 C CA . HIS A 1 310 ? -11.277 -2.586 13.092 1.00 97.50 310 HIS A CA 1
ATOM 2328 C C . HIS A 1 310 ? -10.512 -2.584 14.407 1.00 97.50 310 HIS A C 1
ATOM 2330 O O . HIS A 1 310 ? -9.779 -1.641 14.681 1.00 97.50 310 HIS A O 1
ATOM 2336 N N . TRP A 1 311 ? -10.699 -3.619 15.221 1.00 97.19 311 TRP A N 1
ATOM 2337 C CA . TRP A 1 311 ? -9.952 -3.796 16.458 1.00 97.19 311 TRP A CA 1
ATOM 2338 C C . TRP A 1 311 ? -9.081 -5.048 16.392 1.00 97.19 311 TRP A C 1
ATOM 2340 O O . TRP A 1 311 ? -9.463 -6.059 15.796 1.00 97.19 311 TRP A O 1
ATOM 2350 N N . PHE A 1 312 ? -7.917 -4.956 17.023 1.00 96.75 312 PHE A N 1
ATOM 2351 C CA . PHE A 1 312 ? -6.870 -5.969 17.072 1.00 96.75 312 PHE A CA 1
ATOM 2352 C C . PHE A 1 312 ? -6.390 -6.117 18.511 1.00 96.75 312 PHE A C 1
ATOM 2354 O O . PHE A 1 312 ? -6.586 -5.212 19.320 1.00 96.75 312 PHE A O 1
ATOM 2361 N N . ALA A 1 313 ? -5.757 -7.239 18.839 1.00 95.88 313 ALA A N 1
ATOM 2362 C CA . ALA A 1 313 ? -4.970 -7.301 20.063 1.00 95.88 313 ALA A CA 1
ATOM 2363 C C . ALA A 1 313 ? -3.772 -6.344 19.943 1.00 95.88 313 ALA A C 1
ATOM 2365 O O . ALA A 1 313 ? -3.198 -6.204 18.858 1.00 95.88 313 ALA A O 1
ATOM 2366 N N . ASP A 1 314 ? -3.393 -5.695 21.041 1.00 94.88 314 ASP A N 1
ATOM 2367 C CA . ASP A 1 314 ? -2.111 -4.989 21.095 1.00 94.88 314 ASP A CA 1
ATOM 2368 C C . ASP A 1 314 ? -0.933 -5.973 20.948 1.00 94.88 314 ASP A C 1
ATOM 2370 O O . ASP A 1 314 ? -1.106 -7.193 21.002 1.00 94.88 314 ASP A O 1
ATOM 2374 N N . ALA A 1 315 ? 0.283 -5.457 20.754 1.00 92.50 315 ALA A N 1
ATOM 2375 C CA . ALA A 1 315 ? 1.467 -6.298 20.555 1.00 92.50 315 ALA A CA 1
ATOM 2376 C C . ALA A 1 315 ? 1.755 -7.235 21.749 1.00 92.50 315 ALA A C 1
ATOM 2378 O O . ALA A 1 315 ? 2.348 -8.299 21.575 1.00 92.50 315 ALA A O 1
ATOM 2379 N N . ALA A 1 316 ? 1.318 -6.863 22.958 1.00 92.19 316 ALA A N 1
ATOM 2380 C CA . ALA A 1 316 ? 1.439 -7.683 24.163 1.00 92.19 316 ALA A CA 1
ATOM 2381 C C . ALA A 1 316 ? 0.332 -8.751 24.294 1.00 92.19 316 ALA A C 1
ATOM 2383 O O . ALA A 1 316 ? 0.443 -9.654 25.124 1.00 92.19 316 ALA A O 1
ATOM 2384 N N . GLY A 1 317 ? -0.739 -8.663 23.502 1.00 92.50 317 GLY A N 1
ATOM 2385 C CA . GLY A 1 317 ? -1.908 -9.540 23.577 1.00 92.50 317 GLY A CA 1
ATOM 2386 C C . GLY A 1 317 ? -2.811 -9.298 24.795 1.00 92.50 317 GLY A C 1
ATOM 2387 O O . GLY A 1 317 ? -3.682 -10.125 25.082 1.00 92.50 317 GLY A O 1
ATOM 2388 N N . THR A 1 318 ? -2.601 -8.202 25.527 1.00 91.44 318 THR A N 1
ATOM 2389 C CA . THR A 1 318 ? -3.271 -7.889 26.802 1.00 91.44 318 THR A CA 1
ATOM 2390 C C . THR A 1 318 ? -4.313 -6.785 26.688 1.00 91.44 318 THR A C 1
ATOM 2392 O O . THR A 1 318 ? -5.239 -6.727 27.498 1.00 91.44 318 THR A O 1
ATOM 2395 N N . GLY A 1 319 ? -4.172 -5.923 25.689 1.00 94.31 319 GLY A N 1
ATOM 2396 C CA . GLY A 1 319 ? -5.091 -4.845 25.364 1.00 94.31 319 GLY A CA 1
ATOM 2397 C C . GLY A 1 319 ? -5.657 -5.003 23.960 1.00 94.31 319 GLY A C 1
ATOM 2398 O O . GLY A 1 319 ? -5.428 -5.999 23.268 1.00 94.31 319 GLY A O 1
ATOM 2399 N N . LEU A 1 320 ? -6.415 -4.000 23.537 1.00 95.62 320 LEU A N 1
ATOM 2400 C CA . LEU A 1 320 ? -6.922 -3.898 22.180 1.00 95.62 320 LEU A CA 1
ATOM 2401 C C . LEU A 1 320 ? -6.566 -2.542 21.572 1.00 95.62 320 LEU A C 1
ATOM 2403 O O . LEU A 1 320 ? -6.597 -1.516 22.248 1.00 95.62 320 LEU A O 1
ATOM 2407 N N . VAL A 1 321 ? -6.265 -2.553 20.280 1.00 97.44 321 VAL A N 1
ATOM 2408 C CA . VAL A 1 321 ? -6.051 -1.362 19.458 1.00 97.44 321 VAL A CA 1
ATOM 2409 C C . VAL A 1 321 ? -7.189 -1.284 18.452 1.00 97.44 321 VAL A C 1
ATOM 2411 O O . VAL A 1 321 ? -7.422 -2.244 17.719 1.00 97.44 321 VAL A O 1
ATOM 2414 N N . ILE A 1 322 ? -7.909 -0.167 18.416 1.00 98.00 322 ILE A N 1
ATOM 2415 C CA . ILE A 1 322 ? -8.926 0.132 17.409 1.00 98.00 322 ILE A CA 1
ATOM 2416 C C . ILE A 1 322 ? -8.331 1.114 16.415 1.00 98.00 322 ILE A C 1
ATOM 2418 O O . ILE A 1 322 ? -7.868 2.179 16.800 1.00 98.00 322 ILE A O 1
ATOM 2422 N N . VAL A 1 323 ? -8.398 0.781 15.133 1.00 98.12 323 VAL A N 1
ATOM 2423 C CA . VAL A 1 323 ? -8.093 1.714 14.052 1.00 98.12 323 VAL A CA 1
ATOM 2424 C C . VAL A 1 323 ? -9.380 2.098 13.351 1.00 98.12 323 VAL A C 1
ATOM 2426 O O . VAL A 1 323 ? -10.114 1.248 12.833 1.00 98.12 323 VAL A O 1
ATOM 2429 N N . TRP A 1 324 ? -9.657 3.394 13.350 1.00 97.75 324 TRP A N 1
ATOM 2430 C CA . TRP A 1 324 ? -10.795 3.992 12.675 1.00 97.75 324 TRP A CA 1
ATOM 2431 C C . TRP A 1 324 ? -10.438 4.350 11.234 1.00 97.75 324 TRP A C 1
ATOM 2433 O O . TRP A 1 324 ? -9.309 4.714 10.921 1.00 97.75 324 TRP A O 1
ATOM 2443 N N . GLN A 1 325 ? -11.424 4.306 10.336 1.00 96.62 325 GLN A N 1
ATOM 2444 C CA . GLN A 1 325 ? -11.186 4.562 8.909 1.00 96.62 325 GLN A CA 1
ATOM 2445 C C . GLN A 1 325 ? -10.691 5.986 8.603 1.00 96.62 325 GLN A C 1
ATOM 2447 O O . GLN A 1 325 ? -10.068 6.208 7.573 1.00 96.62 325 GLN A O 1
ATOM 2452 N N . ASN A 1 326 ? -10.915 6.949 9.495 1.00 95.56 326 ASN A N 1
ATOM 2453 C CA . ASN A 1 326 ? -10.342 8.297 9.403 1.00 95.56 326 ASN A CA 1
ATOM 2454 C C . ASN A 1 326 ? -8.857 8.364 9.827 1.00 95.56 326 ASN A C 1
ATOM 2456 O O . ASN A 1 326 ? -8.270 9.441 9.753 1.00 95.56 326 ASN A O 1
ATOM 2460 N N . GLY A 1 327 ? -8.267 7.253 10.275 1.00 96.62 327 GLY A N 1
ATOM 2461 C CA . GLY A 1 327 ? -6.887 7.146 10.739 1.00 96.62 327 GLY A CA 1
ATOM 2462 C C . GLY A 1 327 ? -6.667 7.447 12.225 1.00 96.62 327 GLY A C 1
ATOM 2463 O O . GLY A 1 327 ? -5.513 7.449 12.641 1.00 96.62 327 GLY A O 1
ATOM 2464 N N . SER A 1 328 ? -7.714 7.697 13.026 1.00 96.25 328 SER A N 1
ATOM 2465 C CA . SER A 1 328 ? -7.537 7.778 14.484 1.00 96.25 328 SER A CA 1
ATOM 2466 C C . SER A 1 328 ? -7.351 6.390 15.094 1.00 96.25 328 SER A C 1
ATOM 2468 O O . SER A 1 328 ? -7.870 5.389 14.581 1.00 96.25 328 SER A O 1
ATOM 2470 N N . VAL A 1 329 ? -6.598 6.338 16.190 1.00 97.38 329 VAL A N 1
ATOM 2471 C CA . VAL A 1 329 ? -6.251 5.098 16.884 1.00 97.38 329 VAL A CA 1
ATOM 2472 C C . VAL A 1 329 ? -6.691 5.172 18.339 1.00 97.38 329 VAL A C 1
ATOM 2474 O O . VAL A 1 329 ? -6.259 6.062 19.070 1.00 97.38 329 VAL A O 1
ATOM 2477 N N . ASP A 1 330 ? -7.470 4.183 18.776 1.00 97.00 330 ASP A N 1
ATOM 2478 C CA . ASP A 1 330 ? -7.758 3.981 20.193 1.00 97.00 330 ASP A CA 1
ATOM 2479 C C . ASP A 1 330 ? -6.914 2.823 20.727 1.00 97.00 330 ASP A C 1
ATOM 2481 O O . ASP A 1 330 ? -6.934 1.732 20.161 1.00 97.00 330 ASP A O 1
ATOM 2485 N N . ALA A 1 331 ? -6.224 3.011 21.845 1.00 96.50 331 ALA A N 1
ATOM 2486 C CA . ALA A 1 331 ? -5.579 1.932 22.588 1.00 96.50 331 ALA A CA 1
ATOM 2487 C C . ALA A 1 331 ? -6.320 1.751 23.910 1.00 96.50 331 ALA A C 1
ATOM 2489 O O . ALA A 1 331 ? -6.467 2.713 24.656 1.00 96.50 331 ALA A O 1
ATOM 2490 N N . LEU A 1 332 ? -6.809 0.546 24.203 1.00 96.06 332 LEU A N 1
ATOM 2491 C CA . LEU A 1 332 ? -7.652 0.260 25.364 1.00 96.06 332 LEU A CA 1
ATOM 2492 C C . LEU A 1 332 ? -7.171 -0.993 26.100 1.00 96.06 332 LEU A C 1
ATOM 2494 O O . LEU A 1 332 ? -7.018 -2.061 25.510 1.00 96.06 332 LEU A O 1
ATOM 2498 N N . THR A 1 333 ? -7.033 -0.882 27.417 1.00 95.44 333 THR A N 1
ATOM 2499 C CA . THR A 1 333 ? -6.676 -1.993 28.301 1.00 95.44 333 THR A CA 1
ATOM 2500 C C . THR A 1 333 ? -7.858 -2.331 29.206 1.00 95.44 333 THR A C 1
ATOM 2502 O O . THR A 1 333 ? -8.350 -1.448 29.919 1.00 95.44 333 THR A O 1
ATOM 2505 N N . PRO A 1 334 ? -8.333 -3.589 29.215 1.00 93.75 334 PRO A N 1
ATOM 2506 C CA . PRO A 1 334 ? -9.365 -4.026 30.145 1.00 93.75 334 PRO A CA 1
ATOM 2507 C C . PRO A 1 334 ? -8.918 -3.890 31.598 1.00 93.75 334 PRO A C 1
ATOM 2509 O O . PRO A 1 334 ? -7.820 -4.304 31.969 1.00 93.75 334 PRO A O 1
ATOM 2512 N N . ALA A 1 335 ? -9.791 -3.345 32.440 1.00 92.19 335 ALA A N 1
ATOM 2513 C CA . ALA A 1 335 ? -9.596 -3.383 33.879 1.00 92.19 335 ALA A CA 1
ATOM 2514 C C . ALA A 1 335 ? -9.868 -4.794 34.427 1.00 92.19 335 ALA A C 1
ATOM 2516 O O . ALA A 1 335 ? -10.521 -5.625 33.790 1.00 92.19 335 ALA A O 1
ATOM 2517 N N . ALA A 1 336 ? -9.417 -5.053 35.657 1.00 87.06 336 ALA A N 1
ATOM 2518 C CA . ALA A 1 336 ? -9.601 -6.345 36.326 1.00 87.06 336 ALA A CA 1
ATOM 2519 C C . ALA A 1 336 ? -11.080 -6.744 36.518 1.00 87.06 336 ALA A C 1
ATOM 2521 O O . ALA A 1 336 ? -11.381 -7.925 36.673 1.00 87.06 336 ALA A O 1
ATOM 2522 N N . ASP A 1 337 ? -12.002 -5.776 36.502 1.00 86.19 337 ASP A N 1
ATOM 2523 C CA . ASP A 1 337 ? -13.444 -6.012 36.620 1.00 86.19 337 ASP A CA 1
ATOM 2524 C C . ASP A 1 337 ? -14.096 -6.532 35.322 1.00 86.19 337 ASP A C 1
ATOM 2526 O O . ASP A 1 337 ? -15.241 -6.987 35.352 1.00 86.19 337 ASP A O 1
ATOM 2530 N N . ALA A 1 338 ? -13.393 -6.454 34.184 1.00 82.00 338 ALA A N 1
ATOM 2531 C CA . ALA A 1 338 ? -13.909 -6.710 32.835 1.00 82.00 338 ALA A CA 1
ATOM 2532 C C . ALA A 1 338 ? -15.194 -5.925 32.462 1.00 82.00 338 ALA A C 1
ATOM 2534 O O . ALA A 1 338 ? -15.854 -6.232 31.463 1.00 82.00 338 ALA A O 1
ATOM 2535 N N . GLN A 1 339 ? -15.552 -4.910 33.251 1.00 90.62 339 GLN A N 1
ATOM 2536 C CA . GLN A 1 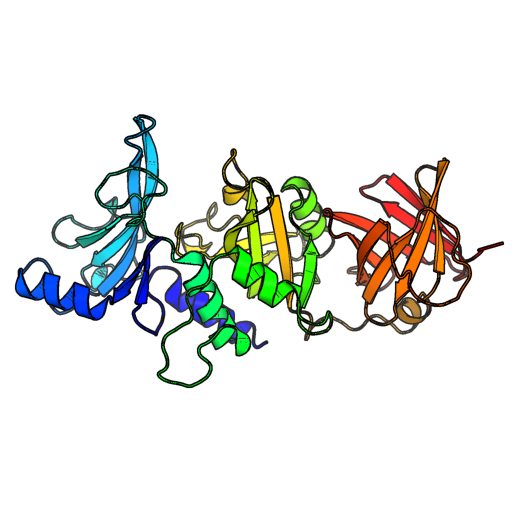339 ? -16.673 -3.992 33.039 1.00 90.62 339 GLN A CA 1
ATOM 2537 C C . GLN A 1 339 ? -16.206 -2.612 32.579 1.00 90.62 339 GLN A C 1
ATOM 2539 O O . GLN A 1 339 ? -17.025 -1.826 32.092 1.00 90.62 339 GLN A O 1
ATOM 2544 N N . SER A 1 340 ? -14.910 -2.329 32.698 1.00 94.25 340 SER A N 1
ATOM 2545 C CA . SER A 1 340 ? -14.291 -1.104 32.223 1.00 94.25 340 SER A CA 1
ATOM 2546 C C . SER A 1 340 ? -13.024 -1.364 31.404 1.00 94.25 340 SER A C 1
ATOM 2548 O O . SER A 1 340 ? -12.367 -2.398 31.530 1.00 94.25 340 SER A O 1
ATOM 2550 N N . MET A 1 341 ? -12.702 -0.421 30.522 1.00 95.69 341 MET A N 1
ATOM 2551 C CA . MET A 1 341 ? -11.423 -0.349 29.819 1.00 95.69 341 MET A CA 1
ATOM 2552 C C . MET A 1 341 ? -10.917 1.085 29.896 1.00 95.69 341 MET A C 1
ATOM 2554 O O . MET A 1 341 ? -11.697 2.029 29.760 1.00 95.69 341 MET A O 1
ATOM 2558 N N . VAL A 1 342 ? -9.621 1.248 30.113 1.00 94.75 342 VAL A N 1
ATOM 2559 C CA . VAL A 1 342 ? -8.957 2.553 30.173 1.00 94.75 342 VAL A CA 1
ATOM 2560 C C . VAL A 1 342 ? -7.936 2.647 29.059 1.00 94.75 342 VAL A C 1
ATOM 2562 O O . VAL A 1 342 ? -7.336 1.641 28.684 1.00 94.75 342 VAL A O 1
ATOM 2565 N N . GLY A 1 343 ? -7.728 3.846 28.535 1.00 94.69 343 GLY A N 1
ATOM 2566 C CA . GLY A 1 343 ? -6.753 4.027 27.479 1.00 94.69 343 GLY A CA 1
ATOM 2567 C C . GLY A 1 343 ? -6.797 5.406 26.852 1.00 94.69 343 GLY A C 1
ATOM 2568 O O . GLY A 1 343 ? -7.071 6.389 27.546 1.00 94.69 343 GLY A O 1
ATOM 2569 N N . THR A 1 344 ? -6.510 5.475 25.558 1.00 94.06 344 THR A N 1
ATOM 2570 C CA . THR A 1 344 ? -6.402 6.732 24.817 1.00 94.06 344 THR A CA 1
ATOM 2571 C C . THR A 1 344 ? -7.022 6.652 23.422 1.00 94.06 344 THR A C 1
ATOM 2573 O O . THR A 1 344 ? -7.054 5.576 22.841 1.00 94.06 344 THR A O 1
ATOM 2576 N N . GLU A 1 345 ? -7.495 7.785 22.894 1.00 91.38 345 GLU A N 1
ATOM 2577 C CA . GLU A 1 345 ? -7.772 8.040 21.465 1.00 91.38 345 GLU A CA 1
ATOM 2578 C C . GLU A 1 345 ? -6.755 9.078 20.987 1.00 91.38 345 GLU A C 1
ATOM 2580 O O . GLU A 1 345 ? -6.780 10.202 21.487 1.00 91.38 345 GLU A O 1
ATOM 2585 N N . ASP A 1 346 ? -5.850 8.732 20.067 1.00 88.25 346 ASP A N 1
ATOM 2586 C CA . ASP A 1 346 ? -4.764 9.623 19.617 1.00 88.25 346 ASP A CA 1
ATOM 2587 C C . ASP A 1 346 ? -4.094 10.354 20.815 1.00 88.25 346 ASP A C 1
ATOM 2589 O O . ASP A 1 346 ? -3.968 11.575 20.829 1.00 88.25 346 ASP A O 1
ATOM 2593 N N . GLU A 1 347 ? -3.726 9.594 21.860 1.00 84.56 347 GLU A N 1
ATOM 2594 C CA . GLU A 1 347 ? -3.124 10.056 23.136 1.00 84.56 347 GLU A CA 1
ATOM 2595 C C . GLU A 1 347 ? -4.070 10.744 24.143 1.00 84.56 347 GLU A C 1
ATOM 2597 O O . GLU A 1 347 ? -3.708 10.933 25.308 1.00 84.56 347 GLU A O 1
ATOM 2602 N N . TRP A 1 348 ? -5.310 11.048 23.766 1.00 88.44 348 TRP A N 1
ATOM 2603 C CA . TRP A 1 348 ? -6.287 11.660 24.667 1.00 88.44 348 TRP A CA 1
ATOM 2604 C C . TRP A 1 348 ? -6.964 10.636 25.574 1.00 88.44 348 TRP A C 1
ATOM 2606 O O . TRP A 1 348 ? -7.440 9.625 25.067 1.00 88.44 348 TRP A O 1
ATOM 2616 N N . PRO A 1 349 ? -7.111 10.892 26.889 1.00 91.50 349 PRO A N 1
ATOM 2617 C CA . PRO A 1 349 ? -7.715 9.931 27.806 1.00 91.50 349 PRO A CA 1
ATOM 2618 C C . PRO A 1 349 ? -9.115 9.469 27.385 1.00 91.50 349 PRO A C 1
ATOM 2620 O O . PRO A 1 349 ? -10.012 10.278 27.113 1.00 91.50 349 PRO A O 1
ATOM 2623 N N . LEU A 1 350 ? -9.298 8.151 27.419 1.00 93.69 350 LEU A N 1
ATOM 2624 C CA . LEU A 1 350 ? -10.511 7.441 27.045 1.00 93.69 350 LEU A CA 1
ATOM 2625 C C . LEU A 1 350 ? -10.888 6.443 28.150 1.00 93.69 350 LEU A C 1
ATOM 2627 O O . LEU A 1 350 ? -10.065 5.646 28.603 1.00 93.69 350 LEU A O 1
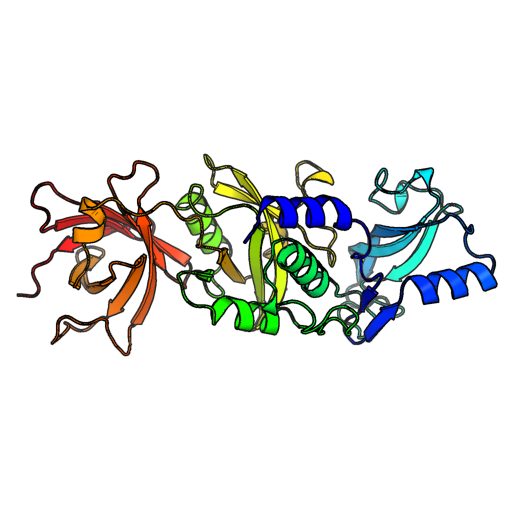ATOM 2631 N N . LEU A 1 351 ? -12.154 6.471 28.570 1.00 94.25 351 LEU A N 1
ATOM 2632 C CA . LEU A 1 351 ? -12.742 5.475 29.469 1.00 94.25 351 LEU A CA 1
ATOM 2633 C C . LEU A 1 351 ? -13.914 4.791 28.767 1.00 94.25 351 LEU A C 1
ATOM 2635 O O . LEU A 1 351 ? -14.843 5.464 28.325 1.00 94.25 351 LEU A O 1
ATOM 2639 N N . ALA A 1 352 ? -13.899 3.463 28.721 1.00 95.38 352 ALA A N 1
ATOM 2640 C CA . ALA A 1 352 ? -15.002 2.640 28.250 1.00 95.38 352 ALA A CA 1
ATOM 2641 C C . ALA A 1 352 ? -15.649 1.897 29.421 1.00 95.38 352 ALA A C 1
ATOM 2643 O O . ALA A 1 352 ? -14.945 1.292 30.225 1.00 95.38 352 ALA A O 1
ATOM 2644 N N . THR A 1 353 ? -16.978 1.875 29.504 1.00 95.62 353 THR A N 1
ATOM 2645 C CA . THR A 1 353 ? -17.715 1.064 30.486 1.00 95.62 353 THR A CA 1
ATOM 2646 C C . THR A 1 353 ? -18.846 0.285 29.824 1.00 95.62 353 THR A C 1
ATOM 2648 O O . THR A 1 353 ? -19.430 0.731 28.838 1.00 95.62 353 THR A O 1
ATOM 2651 N N . ARG A 1 354 ? -19.186 -0.894 30.355 1.00 91.19 354 ARG A N 1
ATOM 2652 C CA . ARG A 1 354 ? -20.353 -1.666 29.883 1.00 91.19 354 ARG A CA 1
ATOM 2653 C C . ARG A 1 354 ? -21.694 -1.082 30.317 1.00 91.19 354 ARG A C 1
ATOM 2655 O O . ARG A 1 354 ? -22.731 -1.502 29.806 1.00 91.19 354 ARG A O 1
ATOM 2662 N N . ASP A 1 355 ? -21.682 -0.136 31.253 1.00 78.56 355 ASP A N 1
ATOM 2663 C CA . ASP A 1 355 ? -22.891 0.464 31.798 1.00 78.56 355 ASP A CA 1
ATOM 2664 C C . ASP A 1 355 ? -23.587 1.354 30.757 1.00 78.56 355 ASP A C 1
ATOM 2666 O O . ASP A 1 355 ? -23.287 2.538 30.576 1.00 78.56 355 ASP A O 1
ATOM 2670 N N . LEU A 1 356 ? -24.536 0.739 30.055 1.00 71.44 356 LEU A N 1
ATOM 2671 C CA . LEU A 1 356 ? -25.540 1.423 29.256 1.00 71.44 356 LEU A CA 1
ATOM 2672 C C . LEU A 1 356 ? -26.752 1.824 30.114 1.00 71.44 356 LEU A C 1
ATOM 2674 O O . LEU A 1 356 ? -27.831 1.964 29.549 1.00 71.44 356 LEU A O 1
ATOM 2678 N N . GLY A 1 357 ? -26.631 1.955 31.439 1.00 56.31 357 GLY A N 1
ATOM 2679 C CA . GLY A 1 357 ? -27.667 2.458 32.351 1.00 56.31 357 GLY A CA 1
ATOM 2680 C C . GLY A 1 357 ? -28.289 3.765 31.897 1.00 56.31 357 GLY A C 1
ATOM 2681 O O . GLY A 1 357 ? -27.574 4.632 31.333 1.00 56.31 357 GLY A O 1
#

Sequence (357 aa):
MDRDAALASAKQHWFRPTADGVVWAKSFAIDVAARKQQALARKAIGSDWEAVFLRKQVTDLSTGITGEADGLFFVAPAHVGVHFHERDIPADERMLSQDWFGPRGVPGTPEGLNDCTAYVSHCLVDGGVSYLGPAHSGEVWPTRSAQQIYQILSARPANDVKRLTDMCAAEAAGRVFAALAHIIKPADVLTFAAGGRNGHAGMLVTVDTSTGEARMTCHSTMDHPDLGPSEGTWQIRTQGEEHPFVSILHFSDDDPAPSAALTALAGWWKLALLGTKTLYLHLTKTGAAAWTARKPTGTGAPSKPAARGHWFADAAGTGLVIVWQNGSVDALTPAADAQSMVGTEDEWPLLATRDLG

Radius of gyration: 23.22 Å; chains: 1; bounding box: 58×43×74 Å

Secondary structure (DSSP, 8-state):
--HHHHHHHHHHHTTS--TT-EEEBSSSEEEHHHHHHHHHHTT-S-TT-EEEEEEEEEE-TTT--EEEEEEEEEE-GGGTTT--BGGGS-TTSEEEEEETTGGGT-TT-TTSB--HHHHHHHHHHHTT-GGGS-SSTTSPPPP--HHHHHHHHHTS-TTTEEE--SSEEHHHHHHHHHHTTTT--TT-EEEEEETTEEEEEEEEEEE-TTT--EEEEBTTTTB-GGG-TTTTBGGGGGSSSS--EEEEEEE-TTPPPPPHHHHTT-EEEEEEETTTEEEEEEE-TTSEEEEESSPPSSSSPPSS-SEEEEEEE-TTSSSEEEEETTS-EEEEEE-TTSSEEEEEETTEEEEEES---

pLDDT: mean 92.55, std 6.03, range [56.31, 98.62]

Organism: NCBI:txid2509458

Foldseek 3Di:
DQLVQLLVQQVVPLWFDHPQCWFDFQADIDNNVVLLVVCVVVVLADPQWGWTKAKEWAQAPVVRDIDIFIFTKTFAPVPVVPHRHPVVGDPSGMDTSAAQCGPVSHHPDRRHTDRFLVSLLRSVVSSVPVVQAPPDPPDDRDDDFLQRVCVVLPPDPVLFKDWLADFAFPVLVQLVLQFCLVQAAFQWKKFFDAPRGTGGIWTWNDADSNRSFTFTGGNRGSFDCVVDPVGRRPCVCCPDRRGRTMIIMGGNNPPDQQDPLVLVLAWWKWKQFLVNQTKIWGAHSSFKIFIDSDQDPDGDDDPDGPWIWGKGQTPVSQWIWTRTRNSWIWTWGQDPVNQKIWTDTNNTTMIIGVPSD